Protein AF-A0A0M3IDM2-F1 (afdb_monomer_lite)

Sequence (255 aa):
MRPKFLGKPMRNITGGALASLAAMRTVLENLRKNLRSSHEVKLVTFGQPRVGDRELAMKHDELVPHSYRVVHRADIVPHLPACQKDDDDSERKDDKSKPCDTNGDGRAYHHGTEIWYPYGMKPGAEYFECLGRPKGEDFNCSDSLTFDLSEYDIYISDHRHYFDHKVPTYGKLGCVELAEEVAVKESAESLGQASSAQSNTESALRKVINSVATVARFLGIHRNFISHNEREVAIRRIEYQRRIISRRKSTVIIE

Radius of gyration: 26.94 Å; chains: 1; bounding box: 77×63×75 Å

InterPro domains:
  IPR002921 Fungal lipase-type domain [PF01764] (15-84)
  IPR029058 Alpha/Beta hydrolase fold [G3DSA:3.40.50.1820] (14-170)
  IPR029058 Alpha/Beta hydrolase fold [SSF53474] (15-167)

Foldseek 3Di:
DDDPPPDDPPPDLAQLLVLLVVLLVVLVVCVVVVNDHLALEAEEEELHAQNWDPVVQVSSCVRNVRYEYEAFAQQCSNCPPPADFDPPPPVDPDPQAGFHDPPDPGTGFAHDWYWYQNPGQEVPGDIDTQCAPPGRGRCVGNRVDGDDPVCVVVNVQRSQDHHNDRNVVCVVVPNDPPPPPPPVVVVPDPPDDDDDDDDDPPPVVVVVVVVVVVVVVVVPDDDDDDDPVVVVVVVVVVVVVVCVVVPRSHHYRYD

Structure (mmCIF, N/CA/C/O backbone):
data_AF-A0A0M3IDM2-F1
#
_entry.id   AF-A0A0M3IDM2-F1
#
loop_
_atom_site.group_PDB
_atom_site.id
_atom_site.type_symbol
_atom_site.label_atom_id
_atom_site.label_alt_id
_atom_site.label_comp_id
_atom_site.label_asym_id
_atom_site.label_entity_id
_atom_site.label_seq_id
_atom_site.pdbx_PDB_ins_code
_atom_site.Cartn_x
_atom_site.Cartn_y
_atom_site.Cartn_z
_atom_site.occupancy
_atom_site.B_iso_or_equiv
_atom_site.auth_seq_id
_atom_site.auth_comp_id
_atom_site.auth_asym_id
_atom_site.auth_atom_id
_atom_site.pdbx_PDB_model_num
ATOM 1 N N . MET A 1 1 ? -10.750 41.122 6.720 1.00 31.27 1 MET A N 1
ATOM 2 C CA . MET A 1 1 ? -10.752 40.480 5.386 1.00 31.27 1 MET A CA 1
ATOM 3 C C . MET A 1 1 ? -10.272 39.046 5.554 1.00 31.27 1 MET A C 1
ATOM 5 O O . MET A 1 1 ? -9.169 38.861 6.044 1.00 31.27 1 MET A O 1
ATOM 9 N N . ARG A 1 2 ? -11.105 38.036 5.267 1.00 27.36 2 ARG A N 1
ATOM 10 C CA . ARG A 1 2 ? -10.680 36.623 5.297 1.00 27.36 2 ARG A CA 1
ATOM 11 C C . ARG A 1 2 ? -10.156 36.246 3.907 1.00 27.36 2 ARG A C 1
ATOM 13 O O . ARG A 1 2 ? -10.858 36.546 2.939 1.00 27.36 2 ARG A O 1
ATOM 20 N N . PRO A 1 3 ? -8.978 35.616 3.775 1.00 29.70 3 PRO A N 1
ATOM 21 C CA . PRO A 1 3 ? -8.514 35.153 2.479 1.00 29.70 3 PRO A CA 1
ATOM 22 C C . PRO A 1 3 ? -9.432 34.023 2.001 1.00 29.70 3 PRO A C 1
ATOM 24 O O . PRO A 1 3 ? -9.629 33.020 2.688 1.00 29.70 3 PRO A O 1
ATOM 27 N N . LYS A 1 4 ? -10.031 34.213 0.823 1.00 35.03 4 LYS A N 1
ATOM 28 C CA . LYS A 1 4 ? -10.721 33.152 0.093 1.00 35.03 4 LYS A CA 1
ATOM 29 C C . LYS A 1 4 ? -9.646 32.229 -0.475 1.00 35.03 4 LYS A C 1
ATOM 31 O O . LYS A 1 4 ? -9.060 32.535 -1.507 1.00 35.03 4 LYS A O 1
ATOM 36 N N . PHE A 1 5 ? -9.389 31.107 0.192 1.00 32.09 5 PHE A N 1
ATOM 37 C CA . PHE A 1 5 ? -8.726 29.982 -0.456 1.00 32.09 5 PHE A CA 1
ATOM 38 C C . PHE A 1 5 ? -9.699 29.418 -1.490 1.00 32.09 5 PHE A C 1
ATOM 40 O O . PHE A 1 5 ? -10.631 28.687 -1.160 1.00 32.09 5 PHE A O 1
ATOM 47 N N . LEU A 1 6 ? -9.510 29.812 -2.749 1.00 36.25 6 LEU A N 1
ATOM 48 C CA . LEU A 1 6 ? -10.163 29.196 -3.896 1.00 36.25 6 LEU A CA 1
ATOM 49 C C . LEU A 1 6 ? -9.511 27.821 -4.116 1.00 36.25 6 LEU A C 1
ATOM 51 O O . LEU A 1 6 ? -8.677 27.629 -4.998 1.00 36.25 6 LEU A O 1
ATOM 55 N N . GLY A 1 7 ? -9.822 26.879 -3.226 1.00 30.78 7 GLY A N 1
ATOM 56 C CA . GLY A 1 7 ? -9.348 25.508 -3.311 1.00 30.78 7 GLY A CA 1
ATOM 57 C C . GLY A 1 7 ? -9.988 24.824 -4.511 1.00 30.78 7 GLY A C 1
ATOM 58 O O . GLY A 1 7 ? -11.172 24.494 -4.487 1.00 30.78 7 GLY A O 1
ATOM 59 N N . LYS A 1 8 ? -9.202 24.575 -5.562 1.00 33.41 8 LYS A N 1
ATOM 60 C CA . LYS A 1 8 ? -9.482 23.440 -6.449 1.00 33.41 8 LYS A CA 1
ATOM 61 C C . LYS A 1 8 ? -9.563 22.192 -5.553 1.00 33.41 8 LYS A C 1
ATOM 63 O O . LYS A 1 8 ? -8.730 22.082 -4.652 1.00 33.41 8 LYS A O 1
ATOM 68 N N . PRO A 1 9 ? -10.524 21.272 -5.743 1.00 33.25 9 PRO A N 1
ATOM 69 C CA . PRO A 1 9 ? -10.590 20.074 -4.917 1.00 33.25 9 PRO A CA 1
ATOM 70 C C . PRO A 1 9 ? -9.277 19.299 -5.066 1.00 33.25 9 PRO A C 1
ATOM 72 O O . PRO A 1 9 ? -8.945 18.837 -6.160 1.00 33.25 9 PRO A O 1
ATOM 75 N N . MET A 1 10 ? -8.526 19.209 -3.968 1.00 33.91 10 MET A N 1
ATOM 76 C CA . MET A 1 10 ? -7.407 18.288 -3.797 1.00 33.91 10 MET A CA 1
ATOM 77 C C . MET A 1 10 ? -7.928 16.879 -4.082 1.00 33.91 10 MET A C 1
ATOM 79 O O . MET A 1 10 ? -8.709 16.330 -3.309 1.00 33.91 10 MET A O 1
ATOM 83 N N . ARG A 1 11 ? -7.548 16.306 -5.223 1.00 40.75 11 ARG A N 1
ATOM 84 C CA . ARG A 1 11 ? -7.760 14.885 -5.507 1.00 40.75 11 ARG A CA 1
ATOM 85 C C . ARG A 1 11 ? -6.557 14.158 -4.920 1.00 40.75 11 ARG A C 1
ATOM 87 O O . ARG A 1 11 ? -5.556 13.983 -5.605 1.00 40.75 11 ARG A O 1
ATOM 94 N N . ASN A 1 12 ? -6.610 13.866 -3.626 1.00 46.50 12 ASN A N 1
ATOM 95 C CA . ASN A 1 12 ? -5.472 13.313 -2.902 1.00 46.50 12 ASN A CA 1
ATOM 96 C C . ASN A 1 12 ? -5.399 11.799 -3.104 1.00 46.50 12 ASN A C 1
ATOM 98 O O . ASN A 1 12 ? -6.168 11.053 -2.516 1.00 46.50 12 ASN A O 1
ATOM 102 N N . ILE A 1 13 ? -4.417 11.374 -3.897 1.00 55.78 13 ILE A N 1
ATOM 103 C CA . ILE A 1 13 ? -3.924 9.989 -4.025 1.00 55.78 13 ILE A CA 1
ATOM 104 C C . ILE A 1 13 ? -3.317 9.473 -2.690 1.00 55.78 13 ILE A C 1
ATOM 106 O O . ILE A 1 13 ? -2.991 8.306 -2.539 1.00 55.78 13 ILE A O 1
ATOM 110 N N . THR A 1 14 ? -3.198 10.331 -1.670 1.00 70.88 14 THR A N 1
ATOM 111 C CA . THR A 1 14 ? -2.571 10.048 -0.367 1.00 70.88 14 THR A CA 1
ATOM 112 C C . THR A 1 14 ? -3.544 9.628 0.745 1.00 70.88 14 THR A C 1
ATOM 114 O O . THR A 1 14 ? -3.127 9.539 1.903 1.00 70.88 14 THR A O 1
ATOM 117 N N . GLY A 1 15 ? -4.820 9.366 0.430 1.00 84.31 15 GLY A N 1
ATOM 118 C CA . GLY A 1 15 ? -5.854 8.989 1.411 1.00 84.31 15 GLY A CA 1
ATOM 119 C C . GLY A 1 15 ? -5.431 7.821 2.306 1.00 84.31 15 GLY A C 1
ATOM 120 O O . GLY A 1 15 ? -5.453 7.947 3.529 1.00 84.31 15 GLY A O 1
ATOM 121 N N . GLY A 1 16 ? -4.894 6.750 1.712 1.00 88.25 16 GLY A N 1
ATOM 122 C CA . GLY A 1 16 ? -4.416 5.582 2.454 1.00 88.25 16 GLY A CA 1
ATOM 123 C C . GLY A 1 16 ? -3.307 5.887 3.470 1.00 88.25 16 GLY A C 1
ATOM 124 O O . GLY A 1 16 ? -3.320 5.342 4.575 1.00 88.25 16 GLY A O 1
ATOM 125 N N . ALA A 1 17 ? -2.365 6.781 3.153 1.00 93.25 17 ALA A N 1
ATOM 126 C CA . ALA A 1 17 ? -1.301 7.161 4.089 1.00 93.25 17 ALA A CA 1
ATOM 127 C C . ALA A 1 17 ? -1.851 7.957 5.282 1.00 93.25 17 ALA A C 1
ATOM 129 O O . ALA A 1 17 ? -1.483 7.715 6.432 1.00 93.25 17 ALA A O 1
ATOM 130 N N . LEU A 1 18 ? -2.786 8.875 5.021 1.00 93.25 18 LEU A N 1
ATOM 131 C CA . LEU A 1 18 ? -3.453 9.639 6.073 1.00 93.25 18 LEU A CA 1
ATOM 132 C C . LEU A 1 18 ? -4.329 8.735 6.953 1.00 93.25 18 LEU A C 1
ATOM 134 O O . LEU A 1 18 ? -4.341 8.899 8.173 1.00 93.25 18 LEU A O 1
ATOM 138 N N . ALA A 1 19 ? -5.014 7.763 6.348 1.00 92.38 19 ALA A N 1
ATOM 139 C CA . ALA A 1 19 ? -5.830 6.772 7.044 1.00 92.38 19 ALA A CA 1
ATOM 140 C C . ALA A 1 19 ? -5.007 5.936 8.030 1.00 92.38 19 ALA A C 1
ATOM 142 O O . ALA A 1 19 ? -5.441 5.727 9.162 1.00 92.38 19 ALA A O 1
ATOM 143 N N . SER A 1 20 ? -3.801 5.521 7.628 1.00 94.25 20 SER A N 1
ATOM 144 C CA . SER A 1 20 ? -2.849 4.808 8.490 1.00 94.25 20 SER A CA 1
ATOM 145 C C . SER A 1 20 ? -2.506 5.607 9.746 1.00 94.25 20 SER A C 1
ATOM 147 O O . SER A 1 20 ? -2.721 5.155 10.875 1.00 94.25 20 SER A O 1
ATOM 149 N N . LEU A 1 21 ? -2.088 6.863 9.571 1.00 94.44 21 LEU A N 1
ATOM 150 C CA . LEU A 1 21 ? -1.766 7.732 10.703 1.00 94.44 21 LEU A CA 1
ATOM 151 C C . LEU A 1 21 ? -2.999 8.023 11.575 1.00 94.44 21 LEU A C 1
ATOM 153 O O . LEU A 1 21 ? -2.905 8.063 12.807 1.00 94.44 21 LEU A O 1
ATOM 157 N N . ALA A 1 22 ? -4.172 8.190 10.959 1.00 92.31 22 ALA A N 1
ATOM 158 C CA . ALA A 1 22 ? -5.430 8.382 11.673 1.00 92.31 22 ALA A CA 1
ATOM 159 C C . ALA A 1 22 ? -5.828 7.142 12.490 1.00 92.31 22 ALA A C 1
ATOM 161 O O . ALA A 1 22 ? -6.328 7.290 13.610 1.00 92.31 22 ALA A O 1
ATOM 162 N N . ALA A 1 23 ? -5.572 5.932 11.986 1.00 92.19 23 ALA A N 1
ATOM 163 C CA . ALA A 1 23 ? -5.817 4.682 12.699 1.00 92.19 23 ALA A CA 1
ATOM 164 C C . ALA A 1 23 ? -4.928 4.569 13.942 1.00 92.19 23 ALA A C 1
ATOM 166 O O . ALA A 1 23 ? -5.447 4.374 15.046 1.00 92.19 23 ALA A O 1
ATOM 167 N N . MET A 1 24 ? -3.620 4.814 13.797 1.00 93.50 24 MET A N 1
ATOM 168 C CA . MET A 1 24 ? -2.693 4.860 14.934 1.00 93.50 24 MET A CA 1
ATOM 169 C C . MET A 1 24 ? -3.142 5.889 15.975 1.00 93.50 24 MET A C 1
ATOM 171 O O . MET A 1 24 ? -3.243 5.581 17.166 1.00 93.50 24 MET A O 1
ATOM 175 N N . ARG A 1 25 ? -3.473 7.115 15.538 1.00 92.44 25 ARG A N 1
ATOM 176 C CA . ARG A 1 25 ? -3.945 8.173 16.442 1.00 92.44 25 ARG A CA 1
ATOM 177 C C . ARG A 1 25 ? -5.231 7.774 17.158 1.00 92.44 25 ARG A C 1
ATOM 179 O O . ARG A 1 25 ? -5.359 8.033 18.353 1.00 92.44 25 ARG A O 1
ATOM 186 N N . THR A 1 26 ? -6.161 7.145 16.447 1.00 88.75 26 THR A N 1
ATOM 187 C CA . THR A 1 26 ? -7.430 6.670 17.004 1.00 88.75 26 THR A CA 1
ATOM 188 C C . THR A 1 26 ? -7.193 5.646 18.106 1.00 88.75 26 THR A C 1
ATOM 190 O O . THR A 1 26 ? -7.776 5.777 19.180 1.00 88.75 26 THR A O 1
ATOM 193 N N . VAL A 1 27 ? -6.314 4.664 17.887 1.00 90.06 27 VAL A N 1
ATOM 194 C CA . VAL A 1 27 ? -5.960 3.678 18.918 1.00 90.06 27 VAL A CA 1
ATOM 195 C C . VAL A 1 27 ? -5.324 4.361 20.126 1.00 90.06 27 VAL A C 1
ATOM 197 O O . VAL A 1 27 ? -5.798 4.168 21.242 1.00 90.06 27 VAL A O 1
ATOM 200 N N . LEU A 1 28 ? -4.320 5.216 19.924 1.00 89.38 28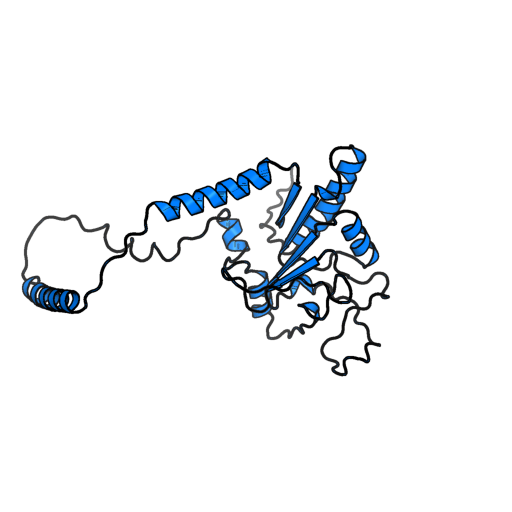 LEU A N 1
ATOM 201 C CA . LEU A 1 28 ? -3.629 5.902 21.022 1.00 89.38 28 LEU A CA 1
ATOM 202 C C . LEU A 1 28 ? -4.575 6.768 21.868 1.00 89.38 28 LEU A C 1
ATOM 204 O O . LEU A 1 28 ? -4.503 6.752 23.096 1.00 89.38 28 LEU A O 1
ATOM 208 N N . GLU A 1 29 ? -5.487 7.506 21.236 1.00 87.75 29 GLU A N 1
ATOM 209 C CA . GLU A 1 29 ? -6.494 8.305 21.944 1.00 87.75 29 GLU A CA 1
ATOM 210 C C . GLU A 1 29 ? -7.526 7.442 22.672 1.00 87.75 29 GLU A C 1
ATOM 212 O O . GLU A 1 29 ? -7.918 7.765 23.795 1.00 87.75 29 GLU A O 1
ATOM 217 N N . ASN A 1 30 ? -7.953 6.333 22.066 1.00 84.12 30 ASN A N 1
ATOM 218 C CA . ASN A 1 30 ? -8.894 5.413 22.696 1.00 84.12 30 ASN A CA 1
ATOM 219 C C . ASN A 1 30 ? -8.278 4.721 23.913 1.00 84.12 30 ASN A C 1
ATOM 221 O O . ASN A 1 30 ? -8.957 4.613 24.932 1.00 84.12 30 ASN A O 1
ATOM 225 N N . LEU A 1 31 ? -7.010 4.311 23.831 1.00 78.12 31 LEU A N 1
ATOM 226 C CA . LEU A 1 31 ? -6.270 3.735 24.953 1.00 78.12 31 LEU A CA 1
ATOM 227 C C . LEU A 1 31 ? -6.129 4.752 26.091 1.00 78.12 31 LEU A C 1
ATOM 229 O O . LEU A 1 31 ? -6.453 4.437 27.230 1.00 78.12 31 LEU A O 1
ATOM 233 N N . ARG A 1 32 ? -5.755 6.004 25.786 1.00 80.56 32 ARG A N 1
ATOM 234 C CA . ARG A 1 32 ? -5.680 7.090 26.787 1.00 80.56 32 ARG A CA 1
ATOM 235 C C . ARG A 1 32 ? -7.001 7.329 27.516 1.00 80.56 32 ARG A C 1
ATOM 237 O O . ARG A 1 32 ? -6.995 7.701 28.684 1.00 80.56 32 ARG A O 1
ATOM 244 N N . LYS A 1 33 ? -8.127 7.154 26.823 1.00 84.75 33 LYS A N 1
ATOM 245 C CA . LYS A 1 33 ? -9.476 7.402 27.354 1.00 84.75 33 LYS A CA 1
ATOM 246 C C . LYS A 1 33 ? -10.189 6.128 27.830 1.00 84.75 33 LYS A C 1
ATOM 248 O O . LYS A 1 33 ? -11.354 6.218 28.205 1.00 84.75 33 LYS A O 1
ATOM 253 N N . ASN A 1 34 ? -9.530 4.964 27.801 1.00 79.19 34 ASN A N 1
ATOM 254 C CA . ASN A 1 34 ? -10.123 3.647 28.081 1.00 79.19 34 ASN A CA 1
ATOM 255 C C . ASN A 1 34 ? -11.413 3.357 27.280 1.00 79.19 34 ASN A C 1
ATOM 257 O O . ASN A 1 34 ? -12.349 2.743 27.787 1.00 79.19 34 ASN A O 1
ATOM 261 N N . LEU A 1 35 ? -11.488 3.827 26.030 1.00 76.38 35 LEU A N 1
ATOM 262 C CA . LEU A 1 35 ? -12.701 3.731 25.206 1.00 76.38 35 LEU A CA 1
ATOM 263 C C . LEU A 1 35 ? -12.758 2.462 24.359 1.00 76.38 35 LEU A C 1
ATOM 265 O O . LEU A 1 35 ? -13.838 1.900 24.176 1.00 76.38 35 LEU A O 1
ATOM 269 N N . ARG A 1 36 ? -11.619 2.059 23.787 1.00 73.25 36 ARG A N 1
ATOM 270 C CA . ARG A 1 36 ? -11.502 0.906 22.886 1.00 73.25 36 ARG A CA 1
ATOM 271 C C . ARG A 1 36 ? -10.116 0.291 22.974 1.00 73.25 36 ARG A C 1
ATOM 273 O O . ARG A 1 36 ? -9.132 0.998 23.194 1.00 73.25 36 ARG A O 1
ATOM 280 N N . SER A 1 37 ? -10.061 -1.009 22.731 1.00 83.00 37 SER A N 1
ATOM 281 C CA . SER A 1 37 ? -8.820 -1.747 22.529 1.00 83.00 37 SER A CA 1
ATOM 282 C C . SER A 1 37 ? -8.319 -1.620 21.085 1.00 83.00 37 SER A C 1
ATOM 284 O O . SER A 1 37 ? -9.077 -1.319 20.163 1.00 83.00 37 SER A O 1
ATOM 286 N N . SER A 1 38 ? -7.031 -1.892 20.885 1.00 82.12 38 SER A N 1
ATOM 287 C CA . SER A 1 38 ? -6.387 -1.928 19.564 1.00 82.12 38 SER A CA 1
ATOM 288 C C . SER A 1 38 ? -7.099 -2.875 18.574 1.00 82.12 38 SER A C 1
ATOM 290 O O . SER A 1 38 ? -7.346 -2.505 17.430 1.00 82.12 38 SER A O 1
ATOM 292 N N . HIS A 1 39 ? -7.559 -4.041 19.040 1.00 86.50 39 HIS A N 1
ATOM 293 C CA . HIS A 1 39 ? -8.239 -5.059 18.223 1.00 86.50 39 HIS A CA 1
ATOM 294 C C . HIS A 1 39 ? -9.638 -4.640 17.737 1.00 86.50 39 HIS A C 1
ATOM 296 O O . HIS A 1 39 ? -10.237 -5.291 16.879 1.00 86.50 39 HIS A O 1
ATOM 302 N N . GLU A 1 40 ? -10.190 -3.554 18.282 1.00 85.69 40 GLU A N 1
ATOM 303 C CA . GLU A 1 40 ? -11.465 -2.995 17.835 1.00 85.69 40 GLU A CA 1
ATOM 304 C C . GLU A 1 40 ? -11.299 -1.988 16.691 1.00 85.69 40 GLU A C 1
ATOM 306 O O . GLU A 1 40 ? -12.302 -1.552 16.127 1.00 85.69 40 GLU A O 1
ATOM 311 N N . VAL A 1 41 ? -10.072 -1.623 16.314 1.00 87.25 41 VAL A N 1
ATOM 312 C CA . VAL A 1 41 ? -9.806 -0.759 15.159 1.00 87.25 41 VAL A CA 1
ATOM 313 C C . VAL A 1 41 ? -9.328 -1.615 13.992 1.00 87.25 41 VAL A C 1
ATOM 315 O O . VAL A 1 41 ? -8.398 -2.405 14.122 1.00 87.25 41 VAL A O 1
ATOM 318 N N . LYS A 1 42 ? -9.987 -1.454 12.846 1.00 91.75 42 LYS A N 1
ATOM 319 C CA . LYS A 1 42 ? -9.628 -2.099 11.585 1.00 91.75 42 LYS A CA 1
ATOM 320 C C . LYS A 1 42 ? -9.323 -1.032 10.548 1.00 91.75 42 LYS A C 1
ATOM 322 O O . LYS A 1 42 ? -10.071 -0.058 10.440 1.00 91.75 42 LYS A O 1
ATOM 327 N N . LEU A 1 43 ? -8.261 -1.236 9.785 1.00 93.44 43 LEU A N 1
ATOM 328 C CA . LEU A 1 43 ? -7.854 -0.358 8.700 1.00 93.44 43 LEU A CA 1
ATOM 329 C C . LEU A 1 43 ? -7.847 -1.151 7.395 1.00 93.44 43 LEU A C 1
ATOM 331 O O . LEU A 1 43 ? -7.257 -2.227 7.326 1.00 93.44 43 LEU A O 1
ATOM 335 N N . VAL A 1 44 ? -8.509 -0.618 6.375 1.00 95.00 44 VAL A N 1
ATOM 336 C CA . VAL A 1 44 ? -8.417 -1.105 4.998 1.00 95.00 44 VAL A CA 1
ATOM 337 C C . VAL A 1 44 ? -8.076 0.084 4.119 1.00 95.00 44 VAL A C 1
ATOM 339 O O . VAL A 1 44 ? -8.766 1.099 4.184 1.00 95.00 44 VAL A O 1
ATOM 342 N N . THR A 1 45 ? -7.022 -0.029 3.322 1.00 95.06 45 THR A N 1
ATOM 343 C CA . THR A 1 45 ? -6.613 1.033 2.399 1.00 95.06 45 THR A CA 1
ATOM 344 C C . THR A 1 45 ? -6.451 0.517 0.981 1.00 95.06 45 THR A C 1
ATOM 346 O O . THR A 1 45 ? -6.121 -0.651 0.785 1.00 95.06 45 THR A O 1
ATOM 349 N N . PHE A 1 46 ? -6.672 1.379 -0.008 1.00 94.38 46 PHE A N 1
ATOM 350 C CA . PHE A 1 46 ? -6.473 1.068 -1.426 1.00 94.38 46 PHE A CA 1
ATOM 351 C C . PHE A 1 46 ? -5.259 1.811 -1.975 1.00 94.38 46 PHE A C 1
ATOM 353 O O . PHE A 1 46 ? -5.151 3.028 -1.817 1.00 94.38 46 PHE A O 1
ATOM 360 N N . GLY A 1 47 ? -4.327 1.088 -2.600 1.00 94.88 47 GLY A N 1
ATOM 361 C CA . GLY A 1 47 ? -3.162 1.697 -3.246 1.00 94.88 47 GLY A CA 1
ATOM 362 C C . GLY A 1 47 ? -2.300 2.534 -2.294 1.00 94.88 47 GLY A C 1
ATOM 363 O O . GLY A 1 47 ? -1.769 3.569 -2.690 1.00 94.88 47 GLY A O 1
ATOM 364 N N . GLN A 1 48 ? -2.220 2.151 -1.013 1.00 95.88 48 GLN A N 1
ATOM 365 C CA . GLN A 1 48 ? -1.540 2.945 0.011 1.00 95.88 48 GLN A CA 1
ATOM 366 C C . GLN A 1 48 ? -0.024 2.990 -0.247 1.00 95.88 48 GLN A C 1
ATOM 368 O O . GLN A 1 48 ? 0.591 1.926 -0.259 1.00 95.88 48 GLN A O 1
ATOM 373 N N . PRO A 1 49 ? 0.594 4.183 -0.363 1.00 96.69 49 PRO A N 1
ATOM 374 C CA . PRO A 1 49 ? 2.048 4.327 -0.459 1.00 96.69 49 PRO A CA 1
ATOM 375 C C . PRO A 1 49 ? 2.744 4.002 0.870 1.00 96.69 49 PRO A C 1
ATOM 377 O O . PRO A 1 49 ? 2.116 4.032 1.932 1.00 96.69 49 PRO A O 1
ATOM 380 N N . ARG A 1 50 ? 4.061 3.771 0.844 1.00 96.44 50 ARG A N 1
ATOM 381 C CA . ARG A 1 50 ? 4.858 3.644 2.075 1.00 96.44 50 ARG A CA 1
ATOM 382 C C . ARG A 1 50 ? 4.761 4.938 2.892 1.00 96.44 50 ARG A C 1
ATOM 384 O O . ARG A 1 50 ? 4.902 6.039 2.361 1.00 96.44 50 ARG A O 1
ATOM 391 N N . VAL A 1 51 ? 4.490 4.815 4.191 1.00 95.50 51 VAL A N 1
ATOM 392 C CA . VAL A 1 51 ? 4.134 5.968 5.048 1.00 95.50 51 VAL A CA 1
ATOM 393 C C . VAL A 1 51 ? 5.313 6.474 5.875 1.00 95.50 51 VAL A C 1
ATOM 395 O O . VAL A 1 51 ? 5.420 7.670 6.135 1.00 95.50 51 VAL A O 1
ATOM 398 N N . GLY A 1 52 ? 6.206 5.579 6.280 1.00 94.12 52 GLY A N 1
ATOM 399 C CA . GLY A 1 52 ? 7.395 5.918 7.048 1.00 94.12 52 GLY A CA 1
ATOM 400 C C . GLY A 1 52 ? 8.389 4.777 7.013 1.00 94.1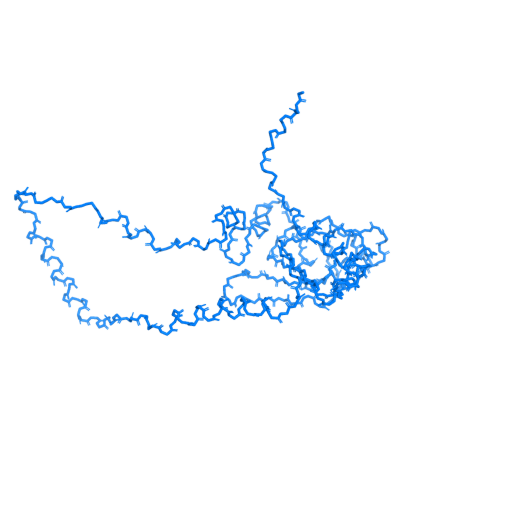2 52 GLY A C 1
ATOM 401 O O . GLY A 1 52 ? 8.354 3.963 6.093 1.00 94.12 52 GLY A O 1
ATOM 402 N N . ASP A 1 53 ? 9.283 4.750 7.989 1.00 95.19 53 ASP A N 1
ATOM 403 C CA . ASP A 1 53 ? 10.321 3.736 8.066 1.00 95.19 53 ASP A CA 1
ATOM 404 C C . ASP A 1 53 ? 9.856 2.432 8.721 1.00 95.19 53 ASP A C 1
ATOM 406 O O . ASP A 1 53 ? 8.699 2.274 9.127 1.00 95.19 53 ASP A O 1
ATOM 410 N N . ARG A 1 54 ? 10.777 1.470 8.811 1.00 93.88 54 ARG A N 1
ATOM 411 C CA . ARG A 1 54 ? 10.516 0.168 9.422 1.00 93.88 54 ARG A CA 1
ATOM 412 C C . ARG A 1 54 ? 10.115 0.276 10.894 1.00 93.88 54 ARG A C 1
ATOM 414 O O . ARG A 1 54 ? 9.272 -0.502 11.336 1.00 93.88 54 ARG A O 1
ATOM 421 N N . GLU A 1 55 ? 10.657 1.232 11.649 1.00 94.75 55 GLU A N 1
ATOM 422 C CA . GLU A 1 55 ? 10.273 1.434 13.051 1.00 94.75 55 GLU A CA 1
ATOM 423 C C . GLU A 1 55 ? 8.813 1.888 13.151 1.00 94.75 55 GLU A C 1
ATOM 425 O O . GLU A 1 55 ? 8.019 1.285 13.886 1.00 94.75 55 GLU A O 1
ATOM 430 N N . LEU A 1 56 ? 8.422 2.886 12.349 1.00 95.19 56 LEU A N 1
ATOM 431 C CA . LEU A 1 56 ? 7.032 3.325 12.277 1.00 95.19 56 LEU A CA 1
ATOM 432 C C . LEU A 1 56 ? 6.121 2.186 11.818 1.00 95.19 56 LEU A C 1
ATOM 434 O O . LEU A 1 56 ? 5.035 2.014 12.375 1.00 95.19 56 LEU A O 1
ATOM 438 N N . ALA A 1 57 ? 6.558 1.397 10.837 1.00 96.19 57 ALA A N 1
ATOM 439 C CA . ALA A 1 57 ? 5.764 0.305 10.306 1.00 96.19 57 ALA A CA 1
ATOM 440 C C . ALA A 1 57 ? 5.488 -0.786 11.350 1.00 96.19 57 ALA A C 1
ATOM 442 O O . ALA A 1 57 ? 4.344 -1.208 11.527 1.00 96.19 57 ALA A O 1
ATOM 443 N N . MET A 1 58 ? 6.510 -1.190 12.109 1.00 95.31 58 MET A N 1
ATOM 444 C CA . MET A 1 58 ? 6.345 -2.159 13.195 1.00 95.31 58 MET A CA 1
ATOM 445 C C . MET A 1 58 ? 5.474 -1.598 14.324 1.00 95.31 58 MET A C 1
ATOM 447 O O . MET A 1 58 ? 4.632 -2.316 14.868 1.00 95.31 58 MET A O 1
ATOM 451 N N . LYS A 1 59 ? 5.606 -0.303 14.646 1.00 96.38 59 LYS A N 1
ATOM 452 C CA . LYS A 1 59 ? 4.739 0.343 15.639 1.00 96.38 59 LYS A CA 1
ATOM 453 C C . LYS A 1 59 ? 3.289 0.423 15.172 1.00 96.38 59 LYS A C 1
ATOM 455 O O . LYS A 1 59 ? 2.374 0.285 15.986 1.00 96.38 59 LYS A O 1
ATOM 460 N N . HIS A 1 60 ? 3.065 0.640 13.879 1.00 96.50 60 HIS A N 1
ATOM 461 C CA . HIS A 1 60 ? 1.732 0.591 13.300 1.00 96.50 60 HIS A CA 1
ATOM 462 C C . HIS A 1 60 ? 1.122 -0.808 13.458 1.00 96.50 60 HIS A C 1
ATOM 464 O O . HIS A 1 60 ? -0.000 -0.911 13.946 1.00 96.50 60 HIS A O 1
ATOM 470 N N . ASP A 1 61 ? 1.853 -1.872 13.118 1.00 96.44 61 ASP A N 1
ATOM 471 C CA . ASP A 1 61 ? 1.381 -3.260 13.257 1.00 96.44 61 ASP A CA 1
ATOM 472 C C . ASP A 1 61 ? 1.030 -3.634 14.703 1.00 96.44 61 ASP A C 1
ATOM 474 O O . ASP A 1 61 ? 0.063 -4.358 14.942 1.00 96.44 61 ASP A O 1
ATOM 478 N N . GLU A 1 62 ? 1.785 -3.120 15.676 1.00 95.56 62 GLU A N 1
ATOM 479 C CA . GLU A 1 62 ? 1.493 -3.303 17.102 1.00 95.56 62 GLU A CA 1
ATOM 480 C C . GLU A 1 62 ? 0.192 -2.592 17.513 1.00 95.56 62 GLU A C 1
ATOM 482 O O . GLU A 1 62 ? -0.618 -3.136 18.265 1.00 95.56 62 GLU A O 1
ATOM 487 N N . LEU A 1 63 ? -0.017 -1.361 17.034 1.00 94.38 63 LEU A N 1
ATOM 488 C CA . LEU A 1 63 ? -1.171 -0.545 17.412 1.00 94.38 63 LEU A CA 1
ATOM 489 C C . LEU A 1 63 ? -2.444 -0.922 16.651 1.00 94.38 63 LEU A C 1
ATOM 491 O O . LEU A 1 63 ? -3.531 -0.810 17.216 1.00 94.38 63 LEU A O 1
ATOM 495 N N . VAL A 1 64 ? -2.341 -1.344 15.394 1.00 95.19 64 VAL A N 1
ATOM 496 C CA . VAL A 1 64 ? -3.471 -1.617 14.495 1.00 95.19 64 VAL A CA 1
ATOM 497 C C . VAL A 1 64 ? -3.272 -2.996 13.843 1.00 95.19 64 VAL A C 1
ATOM 499 O O . VAL A 1 64 ? -2.976 -3.088 12.652 1.00 95.19 64 VAL A O 1
ATOM 502 N N . PRO A 1 65 ? -3.452 -4.096 14.598 1.00 93.88 65 PRO A N 1
ATOM 503 C CA . PRO A 1 65 ? -3.128 -5.448 14.137 1.00 93.88 65 PRO A CA 1
ATOM 504 C C . PRO A 1 65 ? -4.035 -5.934 12.998 1.00 93.88 65 PRO A C 1
ATOM 506 O O . PRO A 1 65 ? -3.690 -6.863 12.274 1.00 93.88 65 PRO A O 1
ATOM 509 N N . HIS A 1 66 ? -5.205 -5.316 12.821 1.00 94.50 66 HIS A N 1
ATOM 510 C CA . HIS A 1 66 ? -6.136 -5.606 11.731 1.00 94.50 66 HIS A CA 1
ATOM 511 C C . HIS A 1 66 ? -6.042 -4.534 10.639 1.00 94.50 66 HIS A C 1
ATOM 513 O O . HIS A 1 66 ? -6.994 -3.784 10.412 1.00 94.50 66 HIS A O 1
ATOM 519 N N . SER A 1 67 ? -4.873 -4.453 10.003 1.00 95.75 67 SER A N 1
ATOM 520 C CA . SER A 1 67 ? -4.562 -3.502 8.934 1.00 95.75 67 SER A CA 1
ATOM 521 C C . SER A 1 67 ? -4.276 -4.223 7.620 1.00 95.75 67 SER A C 1
ATOM 523 O O . SER A 1 67 ? -3.358 -5.044 7.559 1.00 95.75 67 SER A O 1
ATOM 525 N N . TYR A 1 68 ? -5.029 -3.881 6.576 1.00 97.12 68 TYR A N 1
ATOM 526 C CA . TYR A 1 68 ? -4.938 -4.493 5.252 1.00 97.12 68 TYR A CA 1
ATOM 527 C C . TYR A 1 68 ? -4.741 -3.428 4.170 1.00 97.12 68 TYR A C 1
ATOM 529 O O . TYR A 1 68 ? -5.514 -2.472 4.098 1.00 97.12 68 TYR A O 1
ATOM 537 N N . ARG A 1 69 ? -3.734 -3.611 3.312 1.00 97.06 69 ARG A N 1
ATOM 538 C CA . ARG A 1 69 ? -3.484 -2.767 2.134 1.00 97.06 69 ARG A CA 1
ATOM 539 C C . ARG A 1 69 ? -3.899 -3.536 0.891 1.00 97.06 69 ARG A C 1
ATOM 541 O O . ARG A 1 69 ? -3.350 -4.596 0.620 1.00 97.06 69 ARG A O 1
ATOM 548 N N . VAL A 1 70 ? -4.868 -3.034 0.147 1.00 97.56 70 VAL A N 1
ATOM 549 C CA . VAL A 1 70 ? -5.354 -3.671 -1.074 1.00 97.56 70 VAL A CA 1
ATOM 550 C C . VAL A 1 70 ? -4.633 -3.060 -2.268 1.00 97.56 70 VAL A C 1
ATOM 552 O O . VAL A 1 70 ? -4.654 -1.840 -2.442 1.00 97.56 70 VAL A O 1
ATOM 555 N N . VAL A 1 71 ? -4.018 -3.907 -3.092 1.00 97.81 71 VAL A N 1
ATOM 556 C CA . VAL A 1 71 ? -3.225 -3.495 -4.258 1.00 97.81 71 VAL A CA 1
ATOM 557 C C . VAL A 1 71 ? -3.778 -4.150 -5.518 1.00 97.81 71 VAL A C 1
ATOM 559 O O . VAL A 1 71 ? -3.986 -5.366 -5.570 1.00 97.81 71 VAL A O 1
ATOM 562 N N . HIS A 1 72 ? -4.028 -3.335 -6.540 1.00 97.62 72 HIS A N 1
ATOM 563 C CA . HIS A 1 72 ? -4.549 -3.786 -7.824 1.00 97.62 72 HIS A CA 1
ATOM 564 C C . HIS A 1 72 ? -3.434 -3.883 -8.869 1.00 97.62 72 HIS A C 1
ATOM 566 O O . HIS A 1 72 ? -2.819 -2.877 -9.207 1.00 97.62 72 HIS A O 1
ATOM 572 N N . ARG A 1 73 ? -3.208 -5.085 -9.414 1.00 97.62 73 ARG A N 1
ATOM 573 C CA . ARG A 1 73 ? -2.249 -5.363 -10.497 1.00 97.62 73 ARG A CA 1
ATOM 574 C C . ARG A 1 73 ? -0.900 -4.658 -10.298 1.00 97.62 73 ARG A C 1
ATOM 576 O O . ARG A 1 73 ? -0.196 -4.998 -9.352 1.00 97.62 73 ARG A O 1
ATOM 583 N N . ALA A 1 74 ? -0.557 -3.728 -11.194 1.00 97.19 74 ALA A N 1
ATOM 584 C CA . ALA A 1 74 ? 0.681 -2.963 -11.218 1.00 97.19 74 ALA A CA 1
ATOM 585 C C . ALA A 1 74 ? 0.430 -1.504 -10.802 1.00 97.19 74 ALA A C 1
ATOM 587 O O . ALA A 1 74 ? 0.977 -0.572 -11.390 1.00 97.19 74 ALA A O 1
ATOM 588 N N . ASP A 1 75 ? -0.431 -1.292 -9.805 1.00 97.06 75 ASP A N 1
ATOM 589 C CA . ASP A 1 75 ? -0.541 -0.009 -9.120 1.00 97.06 75 ASP A CA 1
ATOM 590 C C . ASP A 1 75 ? 0.835 0.390 -8.565 1.00 97.06 75 ASP A C 1
ATOM 592 O O . ASP A 1 75 ? 1.372 -0.248 -7.665 1.00 97.06 75 ASP A O 1
ATOM 596 N N . ILE A 1 76 ? 1.408 1.461 -9.114 1.00 96.25 76 ILE A N 1
ATOM 597 C CA . ILE A 1 76 ? 2.737 1.955 -8.739 1.00 96.25 76 ILE A CA 1
ATOM 598 C C . ILE A 1 76 ? 2.747 2.678 -7.387 1.00 96.25 76 ILE A C 1
ATOM 600 O O . ILE A 1 76 ? 3.803 2.807 -6.770 1.00 96.25 76 ILE A O 1
ATOM 604 N N . VAL A 1 77 ? 1.605 3.176 -6.904 1.00 96.19 77 VAL A N 1
ATOM 605 C CA . VAL A 1 77 ? 1.556 4.047 -5.719 1.00 96.19 77 VAL A CA 1
ATOM 606 C C . VAL A 1 77 ? 2.012 3.330 -4.444 1.00 96.19 77 VAL A C 1
ATOM 608 O O . VAL A 1 77 ? 2.820 3.923 -3.726 1.00 96.19 77 VAL A O 1
ATOM 611 N N . PRO A 1 78 ? 1.621 2.070 -4.169 1.00 96.81 78 PRO A N 1
ATOM 612 C CA . PRO A 1 78 ? 2.197 1.281 -3.084 1.00 96.81 78 PRO A CA 1
ATOM 613 C C . PRO A 1 78 ? 3.720 1.188 -3.100 1.00 96.81 78 PRO A C 1
ATOM 615 O O . PRO A 1 78 ? 4.335 1.103 -2.043 1.00 96.81 78 PRO A O 1
ATOM 618 N N . HIS A 1 79 ? 4.360 1.271 -4.263 1.00 95.81 79 HIS A N 1
ATOM 619 C CA . HIS A 1 79 ? 5.815 1.174 -4.372 1.00 95.81 79 HIS A CA 1
ATOM 620 C C . HIS A 1 79 ? 6.524 2.521 -4.181 1.00 95.81 79 HIS A C 1
ATOM 622 O O . HIS A 1 79 ? 7.749 2.593 -4.303 1.00 95.81 79 HIS A O 1
ATOM 628 N N . LEU A 1 80 ? 5.779 3.579 -3.844 1.00 94.44 80 LEU A N 1
ATOM 629 C CA . LEU A 1 80 ? 6.294 4.917 -3.581 1.00 94.44 80 LEU A CA 1
ATOM 630 C C . LEU A 1 80 ? 6.138 5.305 -2.098 1.00 94.44 80 LEU A C 1
ATOM 632 O O . LEU A 1 80 ? 5.114 4.996 -1.496 1.00 94.44 80 LEU A O 1
ATOM 636 N N . PRO A 1 81 ? 7.102 6.046 -1.516 1.00 94.12 81 PRO A N 1
ATOM 637 C CA . PRO A 1 81 ? 8.499 6.096 -1.951 1.00 94.12 81 PRO A CA 1
ATOM 638 C C . PRO A 1 81 ? 9.116 4.686 -2.005 1.00 94.12 81 PRO A C 1
ATOM 640 O O . PRO A 1 81 ? 8.652 3.765 -1.332 1.00 94.12 81 PRO A O 1
ATOM 643 N N . ALA A 1 82 ? 10.151 4.512 -2.827 1.00 92.62 82 ALA A N 1
ATOM 644 C CA . ALA A 1 82 ? 10.842 3.231 -2.945 1.00 92.62 82 ALA A CA 1
ATOM 645 C C . ALA A 1 82 ? 11.509 2.848 -1.613 1.00 92.62 82 ALA A C 1
ATOM 647 O O . ALA A 1 82 ? 12.105 3.700 -0.947 1.00 92.62 82 ALA A O 1
ATOM 648 N N . CYS A 1 83 ? 11.422 1.573 -1.237 1.00 93.00 83 CYS A N 1
ATOM 649 C CA . CYS A 1 83 ? 12.247 1.029 -0.165 1.00 93.00 83 CYS A CA 1
ATOM 650 C C . CYS A 1 83 ? 13.711 0.943 -0.618 1.00 93.00 83 CYS A C 1
ATOM 652 O O . CYS A 1 83 ? 14.018 0.966 -1.815 1.00 93.00 83 CYS A O 1
ATOM 654 N N . GLN A 1 84 ? 14.623 0.823 0.343 1.00 92.00 84 GLN A N 1
ATOM 655 C CA . GLN A 1 84 ? 15.985 0.407 0.028 1.00 92.00 84 GLN A CA 1
ATOM 656 C C . GLN A 1 84 ? 15.962 -1.071 -0.353 1.00 92.00 84 GLN A C 1
ATOM 658 O O . GLN A 1 84 ? 15.308 -1.859 0.323 1.00 92.00 84 GLN A O 1
ATOM 663 N N . LYS A 1 85 ? 16.626 -1.432 -1.450 1.00 90.56 85 LYS A N 1
ATOM 664 C CA . LYS A 1 85 ? 16.725 -2.821 -1.894 1.00 90.56 85 LYS A CA 1
ATOM 665 C C . LYS A 1 85 ? 17.889 -3.523 -1.193 1.00 90.56 85 LYS A C 1
ATOM 667 O O . LYS A 1 85 ? 18.891 -2.878 -0.892 1.00 90.56 85 LYS A O 1
ATOM 672 N N . ASP A 1 86 ? 17.724 -4.811 -0.915 1.00 88.75 86 ASP A N 1
ATOM 673 C CA . ASP A 1 86 ? 18.767 -5.661 -0.344 1.00 88.75 86 ASP A CA 1
ATOM 674 C C . ASP A 1 86 ? 19.773 -6.026 -1.439 1.00 88.75 86 ASP A C 1
ATOM 676 O O . ASP A 1 86 ? 19.522 -6.899 -2.271 1.00 88.75 86 ASP A O 1
ATOM 680 N N . ASP A 1 87 ? 20.891 -5.302 -1.487 1.00 79.69 87 ASP A N 1
ATOM 681 C CA . ASP A 1 87 ? 21.906 -5.495 -2.521 1.00 79.69 87 ASP A CA 1
ATOM 682 C C . ASP A 1 87 ? 22.637 -6.838 -2.405 1.00 79.69 87 ASP A C 1
ATOM 684 O O . ASP A 1 87 ? 23.135 -7.325 -3.427 1.00 79.69 87 ASP A O 1
ATOM 688 N N . ASP A 1 88 ? 22.623 -7.445 -1.214 1.00 79.00 88 ASP A N 1
ATOM 689 C CA . ASP A 1 88 ? 23.287 -8.705 -0.879 1.00 79.00 88 ASP A CA 1
ATOM 690 C C . ASP A 1 88 ? 22.399 -9.939 -1.134 1.00 79.00 88 ASP A C 1
ATOM 692 O O . ASP A 1 88 ? 22.853 -11.073 -0.928 1.00 79.00 88 ASP A O 1
ATOM 696 N N . ASP A 1 89 ? 21.158 -9.753 -1.617 1.00 74.88 89 ASP A N 1
ATOM 697 C CA . ASP A 1 89 ? 20.256 -10.848 -1.999 1.00 74.88 89 ASP A CA 1
ATOM 698 C C . ASP A 1 89 ? 20.827 -11.641 -3.186 1.00 74.88 89 ASP A C 1
ATOM 700 O O . ASP A 1 89 ? 20.551 -11.390 -4.357 1.00 74.88 89 ASP A O 1
ATOM 704 N N . SER A 1 90 ? 21.675 -12.615 -2.863 1.00 64.50 90 SER A N 1
ATOM 705 C CA . SER A 1 90 ? 22.367 -13.485 -3.818 1.00 64.50 90 SER A CA 1
ATOM 706 C C . SER A 1 90 ? 21.522 -14.675 -4.285 1.00 64.50 90 SER A C 1
ATOM 708 O O . SER A 1 90 ? 21.935 -15.403 -5.195 1.00 64.50 90 SER A O 1
ATOM 710 N N . GLU A 1 91 ? 20.335 -14.877 -3.695 1.00 69.62 91 GLU A N 1
ATOM 711 C CA . GLU A 1 91 ? 19.389 -15.917 -4.117 1.00 69.62 91 GLU A CA 1
ATOM 712 C C . GLU A 1 91 ? 18.783 -15.603 -5.492 1.00 69.62 91 GLU A C 1
ATOM 714 O O . GLU A 1 91 ? 18.461 -16.519 -6.257 1.00 69.62 91 GLU A O 1
ATOM 719 N N . ARG A 1 92 ? 18.677 -14.315 -5.841 1.00 67.88 92 ARG A N 1
ATOM 720 C CA . ARG A 1 92 ? 18.065 -13.836 -7.082 1.00 67.88 92 ARG A CA 1
ATOM 721 C C . ARG A 1 92 ? 19.123 -13.156 -7.946 1.00 67.88 92 ARG A C 1
ATOM 723 O O . ARG A 1 92 ? 19.618 -12.080 -7.648 1.00 67.88 92 ARG A O 1
ATOM 730 N N . LYS A 1 93 ? 19.530 -13.852 -9.012 1.00 55.09 93 LYS A N 1
ATOM 731 C CA . LYS A 1 93 ? 20.630 -13.444 -9.908 1.00 55.09 93 LYS A CA 1
ATOM 732 C C . LYS A 1 93 ? 20.237 -12.361 -10.922 1.00 55.09 93 LYS A C 1
ATOM 734 O O . LYS A 1 93 ? 21.061 -12.021 -11.769 1.00 55.09 93 LYS A O 1
ATOM 739 N N . ASP A 1 94 ? 18.990 -11.898 -10.919 1.00 60.59 94 ASP A N 1
ATOM 740 C CA . ASP A 1 94 ? 18.499 -10.877 -11.834 1.00 60.59 94 ASP A CA 1
ATOM 741 C C . ASP A 1 94 ? 18.491 -9.487 -11.186 1.00 60.59 94 ASP A C 1
ATOM 743 O O . ASP A 1 94 ? 17.773 -9.207 -10.237 1.00 60.59 94 ASP A O 1
ATOM 747 N N . ASP A 1 95 ? 19.245 -8.556 -11.771 1.00 65.12 95 ASP A N 1
ATOM 748 C CA . ASP A 1 95 ? 19.387 -7.185 -11.254 1.00 65.12 95 ASP A CA 1
ATOM 749 C C . ASP A 1 95 ? 18.119 -6.316 -11.398 1.00 65.12 95 ASP A C 1
ATOM 751 O O . ASP A 1 95 ? 18.144 -5.120 -11.106 1.00 65.12 95 ASP A O 1
ATOM 755 N N . LYS A 1 96 ? 17.011 -6.865 -11.910 1.00 75.38 96 LYS A N 1
ATOM 756 C CA . LYS A 1 96 ? 15.825 -6.070 -12.267 1.00 75.38 96 LYS A CA 1
ATOM 757 C C . LYS A 1 96 ? 14.949 -5.733 -11.066 1.00 75.38 96 LYS A C 1
ATOM 759 O O . LYS A 1 96 ? 14.391 -4.640 -11.030 1.00 75.38 96 LYS A O 1
ATOM 764 N N . SER A 1 97 ? 14.815 -6.652 -10.112 1.00 86.94 97 SER A N 1
ATOM 765 C CA . SER A 1 97 ? 14.042 -6.441 -8.889 1.00 86.94 97 SER A CA 1
ATOM 766 C C . SER A 1 97 ? 14.667 -7.210 -7.739 1.00 86.94 97 SER A C 1
ATOM 768 O O . SER A 1 97 ? 15.035 -8.369 -7.888 1.00 86.94 97 SER A O 1
ATOM 770 N N . LYS A 1 98 ? 14.758 -6.561 -6.584 1.00 90.94 98 LYS A N 1
ATOM 771 C CA . LYS A 1 98 ? 15.315 -7.125 -5.354 1.00 90.94 98 LYS A CA 1
ATOM 772 C C . LYS A 1 98 ? 14.336 -6.894 -4.200 1.00 90.94 98 LYS A C 1
ATOM 774 O O . LYS A 1 98 ? 13.552 -5.937 -4.272 1.00 90.94 98 LYS A O 1
ATOM 779 N N . PRO A 1 99 ? 14.346 -7.726 -3.148 1.00 92.75 99 PRO A N 1
ATOM 780 C CA . PRO A 1 99 ? 13.516 -7.506 -1.969 1.00 92.75 99 PRO A CA 1
ATOM 781 C C . PRO A 1 99 ? 13.932 -6.227 -1.236 1.00 92.75 99 PRO A C 1
ATOM 783 O O . PRO A 1 99 ? 15.053 -5.739 -1.393 1.00 92.75 99 PRO A O 1
ATOM 786 N N . CYS A 1 100 ? 13.025 -5.659 -0.442 1.00 92.50 100 CYS A N 1
ATOM 787 C CA . CYS A 1 100 ? 13.379 -4.555 0.444 1.00 92.50 100 CYS A CA 1
ATOM 788 C C . CYS A 1 100 ? 14.348 -5.018 1.543 1.00 92.50 100 CYS A C 1
ATOM 790 O O . CYS A 1 100 ? 14.136 -6.050 2.178 1.00 92.50 100 CYS A O 1
ATOM 792 N N . ASP A 1 101 ? 15.370 -4.216 1.819 1.00 91.00 101 ASP A N 1
ATOM 793 C CA . ASP A 1 101 ? 16.277 -4.432 2.939 1.00 91.00 101 ASP A CA 1
ATOM 794 C C . ASP A 1 101 ? 15.551 -4.171 4.270 1.00 91.00 101 ASP A C 1
ATOM 796 O O . ASP A 1 101 ? 14.923 -3.130 4.481 1.00 91.00 101 ASP A O 1
ATOM 800 N N . THR A 1 102 ? 15.646 -5.130 5.192 1.00 88.75 102 THR A N 1
ATOM 801 C CA . THR A 1 102 ? 15.067 -5.025 6.543 1.00 88.75 102 THR A CA 1
ATOM 802 C C . THR A 1 102 ? 15.993 -4.379 7.573 1.00 88.75 102 THR A C 1
ATOM 804 O O . THR A 1 102 ? 15.534 -4.055 8.672 1.00 88.75 102 THR A O 1
ATOM 807 N N . ASN A 1 103 ? 17.268 -4.196 7.228 1.00 84.31 103 ASN A N 1
ATOM 808 C CA . ASN A 1 103 ? 18.293 -3.573 8.064 1.00 84.31 103 ASN A CA 1
ATOM 809 C C . ASN A 1 103 ? 18.515 -2.092 7.715 1.00 84.31 103 ASN A C 1
ATOM 811 O O . ASN A 1 103 ? 19.229 -1.395 8.431 1.00 84.31 103 ASN A O 1
ATOM 815 N N . GLY A 1 104 ? 17.907 -1.606 6.629 1.00 72.19 104 GLY A N 1
ATOM 816 C CA . GLY A 1 104 ? 17.997 -0.217 6.199 1.00 72.19 104 GLY A CA 1
ATOM 817 C C . GLY A 1 104 ? 17.285 0.735 7.161 1.00 72.19 104 GLY A C 1
ATOM 818 O O . GLY A 1 104 ? 16.065 0.904 7.099 1.00 72.19 104 GLY A O 1
ATOM 819 N N . ASP A 1 105 ? 18.049 1.401 8.025 1.00 75.75 105 ASP A N 1
ATOM 820 C CA . ASP A 1 105 ? 17.520 2.391 8.965 1.00 75.75 105 ASP A CA 1
ATOM 821 C C . ASP A 1 105 ? 16.955 3.631 8.246 1.00 75.75 105 ASP A C 1
ATOM 823 O O . ASP A 1 105 ? 17.550 4.176 7.312 1.00 75.75 105 ASP A O 1
ATOM 827 N N . GLY A 1 106 ? 15.787 4.103 8.696 1.00 79.81 106 GLY A N 1
ATOM 828 C CA . GLY A 1 106 ? 15.155 5.335 8.202 1.00 79.81 106 GLY A CA 1
ATOM 829 C C . GLY A 1 106 ? 14.649 5.278 6.753 1.00 79.81 106 GLY A C 1
ATOM 830 O O . GLY A 1 106 ? 14.355 6.318 6.156 1.00 79.81 106 GLY A O 1
ATOM 831 N N . ARG A 1 107 ? 14.564 4.086 6.152 1.00 91.31 107 ARG A N 1
ATOM 832 C CA . ARG A 1 107 ? 14.081 3.884 4.779 1.00 91.31 107 ARG A CA 1
ATOM 833 C C . ARG A 1 107 ? 12.616 3.511 4.754 1.00 91.31 107 ARG A C 1
ATOM 835 O O . ARG A 1 107 ? 12.145 2.813 5.642 1.00 91.31 107 ARG A O 1
ATOM 842 N N . ALA A 1 108 ? 11.923 3.952 3.707 1.00 95.56 108 ALA A N 1
ATOM 843 C CA . ALA A 1 108 ? 10.504 3.697 3.530 1.00 95.56 108 ALA A CA 1
ATOM 844 C C . ALA A 1 108 ? 10.182 2.199 3.590 1.00 95.56 108 ALA A C 1
ATOM 846 O O . ALA A 1 108 ? 10.805 1.406 2.885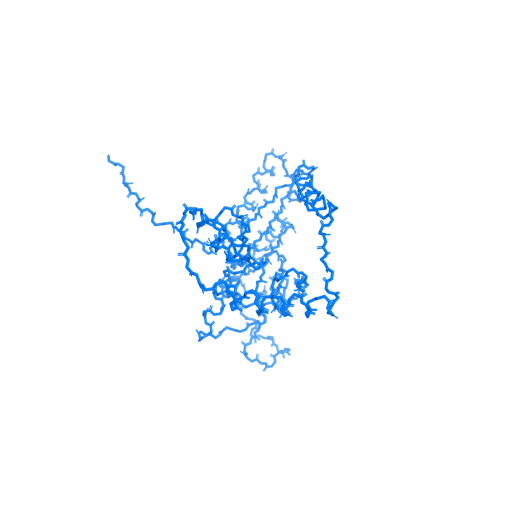 1.00 95.56 108 ALA A O 1
ATOM 847 N N . TYR A 1 109 ? 9.192 1.847 4.406 1.00 96.62 109 TYR A N 1
ATOM 848 C CA . TYR A 1 109 ? 8.792 0.473 4.667 1.00 96.62 109 TYR A CA 1
ATOM 849 C C . TYR A 1 109 ? 7.278 0.387 4.904 1.00 96.62 109 TYR A C 1
ATOM 851 O O . TYR A 1 109 ? 6.652 1.284 5.482 1.00 96.62 109 TYR A O 1
ATOM 859 N N . HIS A 1 110 ? 6.674 -0.700 4.449 1.00 97.31 110 HIS A N 1
ATOM 860 C CA . HIS A 1 110 ? 5.246 -0.958 4.565 1.00 97.31 110 HIS A CA 1
ATOM 861 C C . HIS A 1 110 ? 4.833 -1.567 5.902 1.00 97.31 110 HIS A C 1
ATOM 863 O O . HIS A 1 110 ? 5.527 -2.391 6.492 1.00 97.31 110 HIS A O 1
ATOM 869 N N . HIS A 1 111 ? 3.627 -1.209 6.339 1.00 96.75 111 HIS A N 1
ATOM 870 C CA . HIS A 1 111 ? 2.959 -1.753 7.523 1.00 96.75 111 HIS A CA 1
ATOM 871 C C . HIS A 1 111 ? 1.636 -2.409 7.155 1.00 96.75 111 HIS A C 1
ATOM 873 O O . HIS A 1 111 ? 0.959 -1.973 6.228 1.00 96.75 111 HIS A O 1
ATOM 879 N N . GLY A 1 112 ? 1.183 -3.380 7.932 1.00 96.19 112 GLY A N 1
ATOM 880 C CA . GLY A 1 112 ? -0.024 -4.149 7.669 1.00 96.19 112 GLY A CA 1
ATOM 881 C C . GLY A 1 112 ? 0.202 -5.259 6.644 1.00 96.19 112 GLY A C 1
ATOM 882 O O . GLY A 1 112 ? 1.299 -5.446 6.111 1.00 96.19 112 GLY A O 1
ATOM 883 N N . THR A 1 113 ? -0.860 -6.010 6.375 1.00 97.75 113 THR A N 1
ATOM 884 C CA . THR A 1 113 ? -0.834 -7.134 5.430 1.00 97.75 113 THR A CA 1
ATOM 885 C C . THR A 1 113 ? -1.299 -6.664 4.060 1.00 97.75 113 THR A C 1
ATOM 887 O O . THR A 1 113 ? -2.334 -6.005 3.955 1.00 97.75 113 THR A O 1
ATOM 890 N N . GLU A 1 114 ? -0.557 -6.990 3.008 1.00 98.25 114 GLU A N 1
ATOM 891 C CA . GLU A 1 114 ? -1.009 -6.728 1.644 1.00 98.25 114 GLU A CA 1
ATOM 892 C C . GLU A 1 114 ? -2.002 -7.805 1.179 1.00 98.25 114 GLU A C 1
ATOM 894 O O . GLU A 1 114 ? -1.812 -8.999 1.414 1.00 98.25 114 GLU A O 1
ATOM 899 N N . ILE A 1 115 ? -3.055 -7.356 0.496 1.00 98.31 115 ILE A N 1
ATOM 900 C CA . ILE A 1 115 ? -3.986 -8.170 -0.276 1.00 98.31 115 ILE A CA 1
ATOM 901 C C . ILE A 1 115 ? -3.830 -7.771 -1.744 1.00 98.31 115 ILE A C 1
ATOM 903 O O . ILE A 1 115 ? -4.293 -6.703 -2.158 1.00 98.31 115 ILE A O 1
ATOM 907 N N . TRP A 1 116 ? -3.181 -8.622 -2.532 1.00 98.56 116 TRP A N 1
ATOM 908 C CA . TRP A 1 116 ? -2.806 -8.305 -3.906 1.00 98.56 116 TRP A CA 1
ATOM 909 C C . TRP A 1 116 ? -3.682 -9.026 -4.932 1.00 98.56 116 TRP A C 1
ATOM 911 O O . TRP A 1 116 ? -3.896 -10.234 -4.846 1.00 98.56 116 TRP A O 1
ATOM 921 N N . TYR A 1 117 ? -4.166 -8.280 -5.926 1.00 98.31 117 TYR A N 1
ATOM 922 C CA . TYR A 1 117 ? -4.983 -8.778 -7.035 1.00 98.31 117 TYR A CA 1
ATOM 923 C C . TYR A 1 117 ? -4.215 -8.661 -8.365 1.00 98.31 117 TYR A C 1
ATOM 925 O O . TYR A 1 117 ? -4.363 -7.655 -9.069 1.00 98.31 117 TYR A O 1
ATOM 933 N N . PRO A 1 118 ? -3.404 -9.661 -8.757 1.00 97.62 118 PRO A N 1
ATOM 934 C CA . PRO A 1 118 ? -2.512 -9.548 -9.918 1.00 97.62 118 PRO A CA 1
ATOM 935 C C . PRO A 1 118 ? -3.218 -9.632 -11.277 1.00 97.62 118 PRO A C 1
ATOM 937 O O . PRO A 1 118 ? -2.663 -9.201 -12.290 1.00 97.62 118 PRO A O 1
ATOM 940 N N . TYR A 1 119 ? -4.444 -10.163 -11.322 1.00 96.12 119 TYR A N 1
ATOM 941 C CA . TYR A 1 119 ? -5.175 -10.432 -12.571 1.00 96.12 119 TYR A CA 1
ATOM 942 C C . TYR A 1 119 ? -6.465 -9.613 -12.724 1.00 96.12 119 TYR A C 1
ATOM 944 O O . TYR A 1 119 ? -7.276 -9.882 -13.610 1.00 96.12 119 TYR A O 1
ATOM 952 N N . GLY A 1 120 ? -6.650 -8.591 -11.886 1.00 94.06 120 GLY A N 1
ATOM 953 C CA . GLY A 1 120 ? -7.846 -7.748 -11.859 1.00 94.06 120 GLY A CA 1
ATOM 954 C C . GLY A 1 120 ? -8.737 -8.013 -10.645 1.00 94.06 120 GLY A C 1
ATOM 955 O O . GLY A 1 120 ? -8.463 -8.895 -9.841 1.00 94.06 120 GLY A O 1
ATOM 956 N N . MET A 1 121 ? -9.814 -7.233 -10.504 1.00 94.81 121 MET A N 1
ATOM 957 C CA . MET A 1 121 ? -10.671 -7.232 -9.302 1.00 94.81 121 MET A CA 1
ATOM 958 C C . MET A 1 121 ? -12.163 -7.434 -9.595 1.00 94.81 121 MET A C 1
ATOM 960 O O . MET A 1 121 ? -13.019 -6.968 -8.845 1.00 94.81 121 MET A O 1
ATOM 964 N N . LYS A 1 122 ? -12.507 -8.097 -10.701 1.00 91.56 122 LYS A N 1
ATOM 965 C CA . LYS A 1 122 ? -13.909 -8.436 -10.994 1.00 91.56 122 LYS A CA 1
ATOM 966 C C . LYS A 1 122 ? -14.482 -9.383 -9.927 1.00 91.56 122 LYS A C 1
ATOM 968 O O . LYS A 1 122 ? -13.713 -10.068 -9.252 1.00 91.56 122 LYS A O 1
ATOM 973 N N . PRO A 1 123 ? -15.815 -9.475 -9.770 1.00 90.19 123 PRO A N 1
ATOM 974 C CA . PRO A 1 123 ? -16.415 -10.444 -8.858 1.00 90.19 123 PRO A CA 1
ATOM 975 C C . PRO A 1 123 ? -15.891 -11.866 -9.113 1.00 90.19 123 PRO A C 1
ATOM 977 O O . PRO A 1 123 ? -15.970 -12.368 -10.231 1.00 90.19 123 PRO A O 1
ATOM 980 N N . GLY A 1 124 ? -15.351 -12.501 -8.070 1.00 91.62 124 GLY A N 1
ATOM 981 C CA . GLY A 1 124 ? -14.732 -13.829 -8.156 1.00 91.62 124 GLY A CA 1
ATOM 982 C C . GLY A 1 124 ? -13.254 -13.838 -8.557 1.00 91.62 124 GLY A C 1
ATOM 983 O O . GLY A 1 124 ? -12.696 -14.920 -8.703 1.00 91.62 124 GLY A O 1
ATOM 984 N N . ALA A 1 125 ? -12.619 -12.673 -8.725 1.00 94.25 125 ALA A N 1
ATOM 985 C CA . ALA A 1 125 ? -11.184 -12.589 -8.964 1.00 94.25 125 ALA A CA 1
ATOM 986 C C . ALA A 1 125 ? -10.377 -13.183 -7.801 1.00 94.25 125 ALA A C 1
ATOM 988 O O . ALA A 1 125 ? -10.719 -13.008 -6.628 1.00 94.25 125 ALA A O 1
ATOM 989 N N . GLU A 1 126 ? -9.290 -13.862 -8.152 1.00 96.81 126 GLU A N 1
ATOM 990 C CA . GLU A 1 126 ? -8.332 -14.389 -7.188 1.00 96.81 126 GLU A CA 1
ATOM 991 C C . GLU A 1 126 ? -7.478 -13.266 -6.592 1.00 96.81 126 GLU A C 1
ATOM 993 O O . GLU A 1 126 ? -7.158 -12.275 -7.256 1.00 96.81 126 GLU A O 1
ATOM 998 N N . TYR A 1 127 ? -7.094 -13.453 -5.332 1.00 97.12 127 TYR A N 1
ATOM 999 C CA . TYR A 1 127 ? -6.189 -12.570 -4.613 1.00 97.12 127 TYR A CA 1
ATOM 1000 C C . TYR A 1 127 ? -5.176 -13.383 -3.815 1.00 97.12 127 TYR A C 1
ATOM 1002 O O . TYR A 1 127 ? -5.426 -14.534 -3.451 1.00 97.12 127 TYR A O 1
ATOM 1010 N N . PHE A 1 128 ? -4.061 -12.740 -3.495 1.00 97.50 128 PHE A N 1
ATOM 1011 C CA . PHE A 1 128 ? -3.027 -13.273 -2.624 1.00 97.50 128 PHE A CA 1
ATOM 1012 C C . PHE A 1 128 ? -3.013 -12.485 -1.318 1.00 97.50 128 PHE A C 1
ATOM 1014 O O . PHE A 1 128 ? -3.005 -11.255 -1.326 1.00 97.50 128 PHE A O 1
ATOM 1021 N N . GLU A 1 129 ? -3.039 -13.195 -0.193 1.00 97.88 129 GLU A N 1
ATOM 1022 C CA . GLU A 1 129 ? -2.706 -12.620 1.108 1.00 97.88 129 GLU A CA 1
ATOM 1023 C C . GLU A 1 129 ? -1.194 -12.750 1.302 1.00 97.88 129 GLU A C 1
ATOM 1025 O O . GLU A 1 129 ? -0.649 -13.853 1.373 1.00 97.88 129 GLU A O 1
ATOM 1030 N N . CYS A 1 130 ? -0.515 -11.612 1.331 1.00 97.56 130 CYS A N 1
ATOM 1031 C CA . CYS A 1 130 ? 0.933 -11.524 1.227 1.00 97.56 130 CYS A CA 1
ATOM 1032 C C . CYS A 1 130 ? 1.582 -11.705 2.602 1.00 97.56 130 CYS A C 1
ATOM 1034 O O . CYS A 1 130 ? 1.790 -10.751 3.357 1.00 97.56 130 CYS A O 1
ATOM 1036 N N . LEU A 1 131 ? 1.829 -12.970 2.949 1.00 96.75 131 LEU A N 1
ATOM 1037 C CA . LEU A 1 131 ? 2.348 -13.421 4.247 1.00 96.75 131 LEU A CA 1
ATOM 1038 C C . LEU A 1 131 ? 3.814 -13.879 4.194 1.00 96.75 131 LEU A C 1
ATOM 1040 O O . LEU A 1 131 ? 4.344 -14.380 5.189 1.00 96.75 131 LEU A O 1
ATOM 1044 N N . GLY A 1 132 ? 4.451 -13.764 3.032 1.00 95.38 132 GLY A N 1
ATOM 1045 C CA . GLY A 1 132 ? 5.839 -14.123 2.802 1.00 95.38 132 GLY A CA 1
ATOM 1046 C C . GLY A 1 132 ? 6.826 -13.111 3.380 1.00 95.38 132 GLY A C 1
ATOM 1047 O O . GLY A 1 132 ? 6.597 -12.482 4.418 1.00 95.38 132 GLY A O 1
ATOM 1048 N N . ARG A 1 133 ? 8.000 -13.027 2.751 1.00 93.12 133 ARG A N 1
ATOM 1049 C CA . ARG A 1 133 ? 9.150 -12.284 3.277 1.00 93.12 133 ARG A CA 1
ATOM 1050 C C . ARG A 1 133 ? 9.699 -11.289 2.248 1.00 93.12 133 ARG A C 1
ATOM 1052 O O . ARG A 1 133 ? 9.723 -11.627 1.066 1.00 93.12 133 ARG A O 1
ATOM 1059 N N . PRO A 1 134 ? 10.242 -10.148 2.707 1.00 94.00 134 PRO A N 1
ATOM 1060 C CA . PRO A 1 134 ? 10.185 -9.630 4.081 1.00 94.00 134 PRO A CA 1
ATOM 1061 C C . PRO A 1 134 ? 8.764 -9.325 4.581 1.00 94.00 134 PRO A C 1
ATOM 1063 O O . PRO A 1 134 ? 7.875 -9.001 3.805 1.00 94.00 134 PRO A O 1
ATOM 1066 N N . LYS A 1 135 ? 8.516 -9.437 5.895 1.00 94.56 135 LYS A N 1
ATOM 1067 C CA . LYS A 1 135 ? 7.177 -9.157 6.443 1.00 94.56 135 LYS A CA 1
ATOM 1068 C C . LYS A 1 135 ? 6.807 -7.697 6.164 1.00 94.56 135 LYS A C 1
ATOM 1070 O O . LYS A 1 135 ? 7.572 -6.806 6.526 1.00 94.56 135 LYS A O 1
ATOM 1075 N N . GLY A 1 136 ? 5.633 -7.470 5.577 1.00 94.38 136 GLY A N 1
ATOM 1076 C CA . GLY A 1 136 ? 5.159 -6.144 5.169 1.00 94.38 136 GLY A CA 1
ATOM 1077 C C . GLY A 1 136 ? 5.584 -5.744 3.753 1.00 94.38 136 GLY A C 1
ATOM 1078 O O . GLY A 1 136 ? 4.916 -4.903 3.163 1.00 94.38 136 GLY A O 1
ATOM 1079 N N . GLU A 1 137 ? 6.600 -6.400 3.190 1.00 96.25 137 GLU A N 1
ATOM 1080 C CA . GLU A 1 137 ? 7.199 -6.159 1.867 1.00 96.25 137 GLU A CA 1
ATOM 1081 C C . GLU A 1 137 ? 7.377 -7.510 1.143 1.00 96.25 137 GLU A C 1
ATOM 1083 O O . GLU A 1 137 ? 8.465 -7.843 0.683 1.00 96.25 137 GLU A O 1
ATOM 1088 N N . ASP A 1 138 ? 6.344 -8.364 1.152 1.00 96.06 138 ASP A N 1
ATOM 1089 C CA . ASP A 1 138 ? 6.448 -9.736 0.640 1.00 96.06 138 ASP A CA 1
ATOM 1090 C C . ASP A 1 138 ? 6.839 -9.737 -0.839 1.00 96.06 138 ASP A C 1
ATOM 1092 O O . ASP A 1 138 ? 6.060 -9.349 -1.714 1.00 96.06 138 ASP A O 1
ATOM 1096 N N . PHE A 1 139 ? 8.044 -10.226 -1.120 1.00 94.94 139 PHE A N 1
ATOM 1097 C CA . PHE A 1 139 ? 8.585 -10.198 -2.467 1.00 94.94 139 PHE A CA 1
ATOM 1098 C C . PHE A 1 139 ? 7.881 -11.180 -3.408 1.00 94.94 139 PHE A C 1
ATOM 1100 O O . PHE A 1 139 ? 8.013 -11.057 -4.614 1.00 94.94 139 PHE A O 1
ATOM 1107 N N . ASN A 1 140 ? 7.100 -12.142 -2.907 1.00 94.88 140 ASN A N 1
ATOM 1108 C CA . ASN A 1 140 ? 6.292 -13.004 -3.778 1.00 94.88 140 ASN A CA 1
ATOM 1109 C C . ASN A 1 140 ? 4.978 -12.338 -4.231 1.00 94.88 140 ASN A C 1
ATOM 1111 O O . ASN A 1 140 ? 4.229 -12.936 -5.005 1.00 94.88 140 ASN A O 1
ATOM 1115 N N . CYS A 1 141 ? 4.697 -11.124 -3.749 1.00 96.88 141 CYS A N 1
ATOM 1116 C CA . CYS A 1 141 ? 3.547 -10.316 -4.131 1.00 96.88 141 CYS A CA 1
ATOM 1117 C C . CYS A 1 141 ? 3.953 -9.142 -5.039 1.00 96.88 141 CYS A C 1
ATOM 1119 O O . CYS A 1 141 ? 4.869 -9.269 -5.860 1.00 96.88 141 CYS A O 1
ATOM 1121 N N . SER A 1 142 ? 3.264 -8.000 -4.923 1.00 96.88 142 SER A N 1
ATOM 1122 C CA . SER A 1 142 ? 3.458 -6.846 -5.798 1.00 96.88 142 SER A CA 1
ATOM 1123 C C . SER A 1 142 ? 4.868 -6.264 -5.699 1.00 96.88 142 SER A C 1
ATOM 1125 O O . SER A 1 142 ? 5.328 -5.652 -6.658 1.00 96.88 142 SER A O 1
ATOM 1127 N N . ASP A 1 143 ? 5.600 -6.469 -4.594 1.00 95.38 143 ASP A N 1
ATOM 1128 C CA . ASP A 1 143 ? 6.943 -5.890 -4.435 1.00 95.38 143 ASP A CA 1
ATOM 1129 C C . ASP A 1 143 ? 8.009 -6.538 -5.341 1.00 95.38 143 ASP A C 1
ATOM 1131 O O . ASP A 1 143 ? 9.086 -5.968 -5.524 1.00 95.38 143 ASP A O 1
ATOM 1135 N N . SER A 1 144 ? 7.692 -7.672 -5.986 1.00 93.75 144 SER A N 1
ATOM 1136 C CA . SER A 1 144 ? 8.511 -8.218 -7.084 1.00 93.75 144 SER A CA 1
ATOM 1137 C C . SER A 1 144 ? 8.445 -7.398 -8.367 1.00 93.75 144 SER A C 1
ATOM 1139 O O . SER A 1 144 ? 9.340 -7.518 -9.209 1.00 93.75 144 SER A O 1
ATOM 1141 N N . LEU A 1 145 ? 7.397 -6.590 -8.551 1.00 94.56 145 LEU A N 1
ATOM 1142 C CA . LEU A 1 145 ? 7.149 -5.897 -9.806 1.00 94.56 145 LEU A CA 1
ATOM 1143 C C . LEU A 1 145 ? 8.247 -4.876 -10.118 1.00 94.56 145 LEU A C 1
ATOM 1145 O O . LEU A 1 145 ? 8.846 -4.250 -9.245 1.00 94.56 145 LEU A O 1
ATOM 1149 N N . THR A 1 146 ? 8.470 -4.686 -11.415 1.00 92.25 146 THR A N 1
ATOM 1150 C CA . THR A 1 146 ? 9.334 -3.633 -11.955 1.00 92.25 146 THR A CA 1
ATOM 1151 C C . THR A 1 146 ? 8.481 -2.675 -12.765 1.00 92.25 146 THR A C 1
ATOM 1153 O O . THR A 1 146 ? 7.520 -3.099 -13.407 1.00 92.25 146 THR A O 1
ATOM 1156 N N . PHE A 1 147 ? 8.812 -1.388 -12.712 1.00 92.88 147 PHE A N 1
ATOM 1157 C CA . PHE A 1 147 ? 8.009 -0.329 -13.317 1.00 92.88 147 PHE A CA 1
ATOM 1158 C C . PHE A 1 147 ? 8.815 0.382 -14.401 1.00 92.88 147 PHE A C 1
ATOM 1160 O O . PHE A 1 147 ? 9.858 0.973 -14.118 1.00 92.88 147 PHE A O 1
ATOM 1167 N N . ASP A 1 148 ? 8.316 0.343 -15.634 1.00 93.06 148 ASP A N 1
ATOM 1168 C CA . ASP A 1 148 ? 8.868 1.079 -16.769 1.00 93.06 148 ASP A CA 1
ATOM 1169 C C . ASP A 1 148 ? 8.122 2.410 -16.929 1.00 93.06 148 ASP A C 1
ATOM 1171 O O . ASP A 1 148 ? 6.894 2.461 -16.998 1.00 93.06 148 ASP A O 1
ATOM 1175 N N . LEU A 1 149 ? 8.858 3.519 -17.018 1.00 90.75 149 LEU A N 1
ATOM 1176 C CA . LEU A 1 149 ? 8.268 4.849 -17.191 1.00 90.75 149 LEU A CA 1
ATOM 1177 C C . LEU A 1 149 ? 7.407 4.969 -18.459 1.00 90.75 149 LEU A C 1
ATOM 1179 O O . LEU A 1 149 ? 6.504 5.804 -18.495 1.00 90.75 149 LEU A O 1
ATOM 1183 N N . SER A 1 150 ? 7.659 4.152 -19.483 1.00 95.44 150 SER A N 1
ATOM 1184 C CA . SER A 1 150 ? 6.854 4.121 -20.708 1.00 95.44 150 SER A CA 1
ATOM 1185 C C . SER A 1 150 ? 5.444 3.548 -20.506 1.00 95.44 150 SER A C 1
ATOM 1187 O O . SER A 1 150 ? 4.544 3.871 -21.280 1.00 95.44 150 SER A O 1
ATOM 1189 N N . GLU A 1 151 ? 5.216 2.775 -19.441 1.00 95.38 151 GLU A N 1
ATOM 1190 C CA . GLU A 1 151 ? 3.923 2.165 -19.100 1.00 95.38 151 GLU A CA 1
ATOM 1191 C C . GLU A 1 151 ? 3.167 2.922 -17.993 1.00 95.38 151 GLU A C 1
ATOM 1193 O O . GLU A 1 151 ? 2.155 2.444 -17.479 1.00 95.38 151 GLU A O 1
ATOM 1198 N N . TYR A 1 152 ? 3.617 4.130 -17.634 1.00 94.00 152 TYR A N 1
ATOM 1199 C CA . TYR A 1 152 ? 3.072 4.927 -16.529 1.00 94.00 152 TYR A CA 1
ATOM 1200 C C . TYR A 1 152 ? 1.536 5.047 -16.528 1.00 94.00 152 TYR A C 1
ATOM 1202 O O . TYR A 1 152 ? 0.899 4.960 -15.474 1.00 94.00 152 TYR A O 1
ATOM 1210 N N . ASP A 1 153 ? 0.922 5.205 -17.703 1.00 95.94 153 ASP A N 1
ATOM 1211 C CA . ASP A 1 153 ? -0.533 5.327 -17.833 1.00 95.94 153 ASP A CA 1
ATOM 1212 C C . ASP A 1 153 ? -1.281 4.063 -17.381 1.00 95.94 153 ASP A C 1
ATOM 1214 O O . ASP A 1 153 ? -2.376 4.165 -16.820 1.00 95.94 153 ASP A O 1
ATOM 1218 N N . ILE A 1 154 ? -0.689 2.880 -17.574 1.00 95.69 154 ILE A N 1
ATOM 1219 C CA . ILE A 1 154 ? -1.247 1.602 -17.118 1.00 95.69 154 IL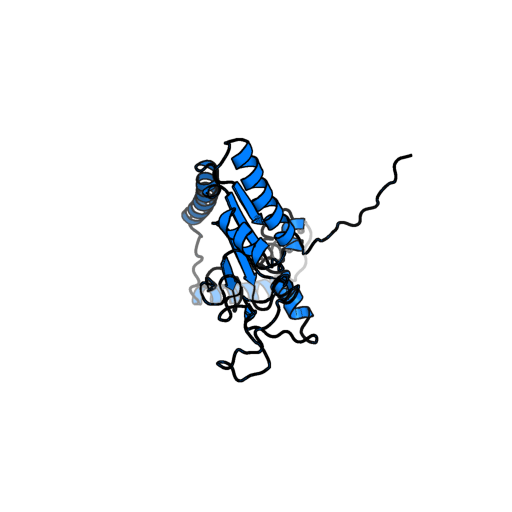E A CA 1
ATOM 1220 C C . ILE A 1 154 ? -1.228 1.564 -15.593 1.00 95.69 154 ILE A C 1
ATOM 1222 O O . ILE A 1 154 ? -2.257 1.291 -14.980 1.00 95.69 154 ILE A O 1
ATOM 1226 N N . TYR A 1 155 ? -0.104 1.925 -14.974 1.00 96.00 155 TYR A N 1
ATOM 1227 C CA . TYR A 1 155 ? 0.046 1.886 -13.518 1.00 96.00 155 TYR A CA 1
ATOM 1228 C C . TYR A 1 155 ? -0.896 2.864 -12.811 1.00 96.00 155 TYR A C 1
ATOM 1230 O O . TYR A 1 155 ? -1.529 2.535 -11.808 1.00 96.00 155 TYR A O 1
ATOM 1238 N N . ILE A 1 156 ? -1.057 4.068 -13.368 1.00 94.56 156 ILE A N 1
ATOM 1239 C CA . ILE A 1 156 ? -2.026 5.047 -12.864 1.00 94.56 156 ILE A CA 1
ATOM 1240 C C . ILE A 1 156 ? -3.465 4.616 -13.150 1.00 94.56 156 ILE A C 1
ATOM 1242 O O . ILE A 1 156 ? -4.371 4.950 -12.381 1.00 94.56 156 ILE A O 1
ATOM 1246 N N . SER A 1 157 ? -3.716 3.895 -14.243 1.00 94.50 157 SER A N 1
ATOM 1247 C CA . SER A 1 157 ? -5.026 3.296 -14.480 1.00 94.50 157 SER A CA 1
ATOM 1248 C C . SER A 1 157 ? -5.335 2.242 -13.419 1.00 94.50 157 SER A C 1
ATOM 1250 O O . SER A 1 157 ? -6.394 2.335 -12.799 1.00 94.50 157 SER A O 1
ATOM 1252 N N . ASP A 1 158 ? -4.415 1.316 -13.149 1.00 95.81 158 ASP A N 1
ATOM 1253 C CA . ASP A 1 158 ? -4.568 0.277 -12.126 1.00 95.81 158 ASP A CA 1
ATOM 1254 C C . ASP A 1 158 ? -4.806 0.902 -10.742 1.00 95.81 158 ASP A C 1
ATOM 1256 O O . ASP A 1 158 ? -5.779 0.545 -10.078 1.00 95.81 158 ASP A O 1
ATOM 1260 N N . HIS A 1 159 ? -4.055 1.951 -10.384 1.00 94.69 159 HIS A N 1
ATOM 1261 C CA . HIS A 1 159 ? -4.258 2.723 -9.150 1.00 94.69 159 HIS A CA 1
ATOM 1262 C C . HIS A 1 159 ? -5.644 3.377 -9.023 1.00 94.69 159 HIS A C 1
ATOM 1264 O O . HIS A 1 159 ? -6.140 3.664 -7.936 1.00 94.69 159 HIS A O 1
ATOM 1270 N N . ARG A 1 160 ? -6.295 3.695 -10.142 1.00 93.31 160 ARG A N 1
ATOM 1271 C CA . ARG A 1 160 ? -7.578 4.416 -10.134 1.00 93.31 160 ARG A CA 1
ATOM 1272 C C . ARG A 1 160 ? -8.781 3.492 -10.223 1.00 93.31 160 ARG A C 1
ATOM 1274 O O . ARG A 1 160 ? -9.901 4.013 -10.192 1.00 93.31 160 ARG A O 1
ATOM 1281 N N . HIS A 1 161 ? -8.574 2.183 -10.343 1.00 92.69 161 HIS A N 1
ATOM 1282 C CA . HIS A 1 161 ? -9.640 1.201 -10.488 1.00 92.69 161 HIS A CA 1
ATOM 1283 C C . HIS A 1 161 ? -9.532 0.130 -9.416 1.00 92.69 161 HIS A C 1
ATOM 1285 O O . HIS A 1 161 ? -8.529 -0.558 -9.326 1.00 92.69 161 HIS A O 1
ATOM 1291 N N . TYR A 1 162 ? -10.593 -0.032 -8.637 1.00 92.62 162 TYR A N 1
ATOM 1292 C CA . TYR A 1 162 ? -10.692 -1.066 -7.617 1.00 92.62 162 TYR A CA 1
ATOM 1293 C C . TYR A 1 162 ? -12.087 -1.675 -7.690 1.00 92.62 162 TYR A C 1
ATOM 1295 O O . TYR A 1 162 ? -13.074 -0.948 -7.794 1.00 92.62 162 TYR A O 1
ATOM 1303 N N . PHE A 1 163 ? -12.162 -3.007 -7.678 1.00 92.00 163 PHE A N 1
ATOM 1304 C CA . PHE A 1 163 ? -13.415 -3.768 -7.774 1.00 92.00 163 PHE A CA 1
ATOM 1305 C C . PHE A 1 163 ? -14.336 -3.336 -8.929 1.00 92.00 163 PHE A C 1
ATOM 1307 O O . PHE A 1 163 ? -15.521 -3.100 -8.730 1.00 92.00 163 PHE A O 1
ATOM 1314 N N . ASP A 1 164 ? -13.772 -3.201 -10.135 1.00 88.75 164 ASP A N 1
ATOM 1315 C CA . ASP A 1 164 ? -14.473 -2.766 -11.362 1.00 88.75 164 ASP A CA 1
ATOM 1316 C C . ASP A 1 164 ? -15.033 -1.328 -11.315 1.00 88.75 164 ASP A C 1
ATOM 1318 O O . ASP A 1 164 ? -15.773 -0.887 -12.195 1.00 88.75 164 ASP A O 1
ATOM 1322 N N . HIS A 1 165 ? -14.623 -0.541 -10.318 1.00 88.00 165 HIS A N 1
ATOM 1323 C CA . HIS A 1 165 ? -15.000 0.858 -10.188 1.00 88.00 165 HIS A CA 1
ATOM 1324 C C . HIS A 1 165 ? -13.804 1.780 -10.351 1.00 88.00 165 HIS A C 1
ATOM 1326 O O . HIS A 1 165 ? -12.787 1.659 -9.669 1.00 88.00 165 HIS A O 1
ATOM 1332 N N . LYS A 1 166 ? -13.968 2.805 -11.189 1.00 90.62 166 LYS A N 1
ATOM 1333 C CA . LYS A 1 166 ? -13.053 3.946 -11.214 1.00 90.62 166 LYS A CA 1
ATOM 1334 C C . LYS A 1 166 ? -13.258 4.790 -9.957 1.00 90.62 166 LYS A C 1
ATOM 1336 O O . LYS A 1 166 ? -14.153 5.639 -9.933 1.00 90.62 166 LYS A O 1
ATOM 1341 N N . VAL A 1 167 ? -12.424 4.589 -8.939 1.00 88.38 167 VAL A N 1
ATOM 1342 C CA . VAL A 1 167 ? -12.598 5.120 -7.573 1.00 88.38 167 VAL A CA 1
ATOM 1343 C C . VAL A 1 167 ? -12.901 6.626 -7.543 1.00 88.38 167 VAL A C 1
ATOM 1345 O O . VAL A 1 167 ? -13.894 7.009 -6.921 1.00 88.38 167 VAL A O 1
ATOM 1348 N N . PRO A 1 168 ? -12.181 7.510 -8.273 1.00 85.50 168 PRO A N 1
ATOM 1349 C CA . PRO A 1 168 ? -12.497 8.940 -8.255 1.00 85.50 168 PRO A CA 1
ATOM 1350 C C . PRO A 1 168 ? -13.887 9.280 -8.809 1.00 85.50 168 PRO A C 1
ATOM 1352 O O . PRO A 1 168 ? -14.526 10.224 -8.347 1.00 85.50 168 PRO A O 1
ATOM 1355 N N . THR A 1 169 ? -14.347 8.544 -9.824 1.00 85.25 169 THR A N 1
ATOM 1356 C CA . THR A 1 169 ? -15.679 8.739 -10.410 1.00 85.25 169 THR A CA 1
ATOM 1357 C C . THR A 1 169 ? -16.745 8.168 -9.483 1.00 85.25 169 THR A C 1
ATOM 1359 O O . THR A 1 169 ? -17.719 8.854 -9.190 1.00 85.25 169 THR A O 1
ATOM 1362 N N . TYR A 1 170 ? -16.518 6.960 -8.971 1.00 84.81 170 TYR A N 1
ATOM 1363 C CA . TYR A 1 170 ? -17.413 6.276 -8.044 1.00 84.81 170 TYR A CA 1
ATOM 1364 C C . TYR A 1 170 ? -17.669 7.103 -6.777 1.00 84.81 170 TYR A C 1
ATOM 1366 O O . TYR A 1 170 ? -18.820 7.364 -6.427 1.00 84.81 170 TYR A O 1
ATOM 1374 N N . GLY A 1 171 ? -16.611 7.634 -6.155 1.00 84.69 171 GLY A N 1
ATOM 1375 C CA . GLY A 1 171 ? -16.733 8.521 -4.998 1.00 84.69 171 GLY A CA 1
ATOM 1376 C C . GLY A 1 171 ? -17.459 9.831 -5.324 1.00 84.69 171 GLY A C 1
ATOM 1377 O O . GLY A 1 171 ? -18.336 10.257 -4.576 1.00 84.69 171 GLY A O 1
ATOM 1378 N N . LYS A 1 172 ? -17.171 10.451 -6.480 1.00 84.06 172 LYS A N 1
ATOM 1379 C CA . LYS A 1 172 ? -17.851 11.688 -6.914 1.00 84.06 172 LYS A CA 1
ATOM 1380 C C . LYS A 1 172 ? -19.358 11.493 -7.120 1.00 84.06 172 LYS A C 1
ATOM 1382 O O . LYS A 1 172 ? -20.118 12.437 -6.924 1.00 84.06 172 LYS A O 1
ATOM 1387 N N . LEU A 1 173 ? -19.777 10.296 -7.519 1.00 86.25 173 LEU A N 1
ATOM 1388 C CA . LEU A 1 173 ? -21.181 9.940 -7.729 1.00 86.25 173 LEU A CA 1
ATOM 1389 C C . LEU A 1 173 ? -21.887 9.480 -6.446 1.00 86.25 173 LEU A C 1
ATOM 1391 O O . LEU A 1 173 ? -23.072 9.172 -6.486 1.00 86.25 173 LEU A O 1
ATOM 1395 N N . GLY A 1 174 ? -21.194 9.475 -5.304 1.00 85.50 174 GLY A N 1
ATOM 1396 C CA . GLY A 1 174 ? -21.774 9.087 -4.020 1.00 85.50 174 GLY A CA 1
ATOM 1397 C C . GLY A 1 174 ? -21.784 7.580 -3.777 1.00 85.50 174 GLY A C 1
ATOM 1398 O O . GLY A 1 174 ? -22.669 7.093 -3.079 1.00 85.50 174 GLY A O 1
ATOM 1399 N N . CYS A 1 175 ? -20.813 6.852 -4.336 1.00 84.50 175 CYS A N 1
ATOM 1400 C CA . CYS A 1 175 ? -20.657 5.407 -4.150 1.00 84.50 175 CYS A CA 1
ATOM 1401 C C . CYS A 1 175 ? -21.889 4.610 -4.609 1.00 84.50 175 CYS A C 1
ATOM 1403 O O . CYS A 1 175 ? -22.308 3.653 -3.960 1.00 84.50 175 CYS A O 1
ATOM 1405 N N . VAL A 1 176 ? -22.492 5.046 -5.713 1.00 82.94 176 VAL A N 1
ATOM 1406 C CA . VAL A 1 176 ? -23.579 4.335 -6.386 1.00 82.94 176 VAL A CA 1
ATOM 1407 C C . VAL A 1 176 ? -23.012 3.608 -7.595 1.00 82.94 176 VAL A C 1
ATOM 1409 O O . VAL A 1 176 ? -22.224 4.171 -8.359 1.00 82.94 176 VAL A O 1
ATOM 1412 N N . GLU A 1 177 ? -23.405 2.350 -7.768 1.00 67.56 177 GLU A N 1
ATOM 1413 C CA . GLU A 1 177 ? -23.120 1.619 -8.997 1.00 67.56 177 GLU A CA 1
ATOM 1414 C C . GLU A 1 177 ? -23.862 2.319 -10.138 1.00 67.56 177 GLU A C 1
ATOM 1416 O O . GLU A 1 177 ? -25.091 2.437 -10.127 1.00 67.56 177 GLU A O 1
ATOM 1421 N N . LEU A 1 178 ? -23.114 2.840 -11.113 1.00 59.81 178 LEU A N 1
ATOM 1422 C CA . LEU A 1 178 ? -23.726 3.292 -12.352 1.00 59.81 178 LEU A CA 1
ATOM 1423 C C . LEU A 1 178 ? -24.261 2.056 -13.067 1.00 59.81 178 LEU A C 1
ATOM 1425 O O . LEU A 1 178 ? -23.494 1.220 -13.536 1.00 59.81 178 LEU A O 1
ATOM 1429 N N . ALA A 1 179 ? -25.584 1.954 -13.152 1.00 52.81 179 ALA A N 1
ATOM 1430 C CA . ALA A 1 179 ? -26.277 0.967 -13.965 1.00 52.81 179 ALA A CA 1
ATOM 1431 C C . ALA A 1 179 ? -26.114 1.284 -15.466 1.00 52.81 179 ALA A C 1
ATOM 1433 O O . ALA A 1 179 ? -27.091 1.503 -16.182 1.00 52.81 179 ALA A O 1
ATOM 1434 N N . GLU A 1 180 ? -24.886 1.338 -15.973 1.00 52.16 180 GLU A N 1
ATOM 1435 C CA . GLU A 1 180 ? -24.616 1.564 -17.394 1.00 52.16 180 GLU A CA 1
ATOM 1436 C C . GLU A 1 180 ? -24.538 0.243 -18.170 1.00 52.16 180 GLU A C 1
ATOM 1438 O O . GLU A 1 180 ? -23.524 -0.076 -18.763 1.00 52.16 180 GLU A O 1
ATOM 1443 N N . GLU A 1 181 ? -25.662 -0.486 -18.187 1.00 47.28 181 GLU A N 1
ATOM 1444 C CA . GLU A 1 181 ? -26.168 -1.250 -19.351 1.00 47.28 181 GLU A CA 1
ATOM 1445 C C . GLU A 1 181 ? -27.719 -1.308 -19.389 1.00 47.28 181 GLU A C 1
ATOM 1447 O O . GLU A 1 181 ? -28.305 -2.065 -20.161 1.00 47.28 181 GLU A O 1
ATOM 1452 N N . VAL A 1 182 ? -28.434 -0.491 -18.597 1.00 47.38 182 VAL A N 1
ATOM 1453 C CA . VAL A 1 182 ? -29.916 -0.452 -18.625 1.00 47.38 182 VAL A CA 1
ATOM 1454 C C . VAL A 1 182 ? -30.454 0.769 -19.392 1.00 47.38 182 VAL A C 1
ATOM 1456 O O . VAL A 1 182 ? -31.517 0.695 -20.004 1.00 47.38 182 VAL A O 1
ATOM 1459 N N . ALA A 1 183 ? -29.692 1.864 -19.488 1.00 40.41 183 ALA A N 1
ATOM 1460 C CA . ALA A 1 183 ? -30.202 3.138 -20.010 1.00 40.41 183 ALA A CA 1
ATOM 1461 C C . ALA A 1 183 ? -29.992 3.399 -21.521 1.00 40.41 183 ALA A C 1
ATOM 1463 O O . ALA A 1 183 ? -30.512 4.388 -22.034 1.00 40.41 183 ALA A O 1
ATOM 1464 N N . VAL A 1 184 ? -29.292 2.536 -22.273 1.00 40.97 184 VAL A N 1
ATOM 1465 C CA . VAL A 1 184 ? -29.172 2.706 -23.746 1.00 40.97 184 VAL A CA 1
ATOM 1466 C C . VAL A 1 184 ? -30.401 2.153 -24.493 1.00 40.97 184 VAL A C 1
ATOM 1468 O O . VAL A 1 184 ? -30.621 2.494 -25.650 1.00 40.97 184 VAL A O 1
ATOM 1471 N N . LYS A 1 185 ? -31.265 1.359 -23.837 1.00 39.62 185 LYS A N 1
ATOM 1472 C CA . LYS A 1 185 ? -32.550 0.904 -24.414 1.00 39.62 185 LYS A CA 1
ATOM 1473 C C . LYS A 1 185 ? -33.779 1.695 -23.955 1.00 39.62 185 LYS A C 1
ATOM 1475 O O . LYS A 1 185 ? -34.811 1.590 -24.607 1.00 39.62 185 LYS A O 1
ATOM 1480 N N . GLU A 1 186 ? -33.690 2.501 -22.896 1.00 41.59 186 GLU A N 1
ATOM 1481 C CA . GLU A 1 186 ? -34.837 3.297 -22.415 1.00 41.59 186 GLU A CA 1
ATOM 1482 C C . GLU A 1 186 ? -34.975 4.667 -23.097 1.00 41.59 186 GLU A C 1
ATOM 1484 O O . GLU A 1 186 ? -36.043 5.274 -23.045 1.00 41.59 186 GLU A O 1
ATOM 1489 N N . SER A 1 187 ? -33.946 5.144 -23.804 1.00 40.19 187 SER A N 1
ATOM 1490 C CA . SER A 1 187 ? -33.993 6.417 -24.539 1.00 40.19 187 SER A CA 1
ATOM 1491 C C . SER A 1 187 ? -34.636 6.326 -25.931 1.00 40.19 187 SER A C 1
ATOM 1493 O O . SER A 1 187 ? -34.789 7.355 -26.587 1.00 40.19 187 SER A O 1
ATOM 1495 N N . ALA A 1 188 ? -35.046 5.135 -26.385 1.00 40.12 188 ALA A N 1
ATOM 1496 C CA . ALA A 1 188 ? -35.527 4.929 -27.752 1.00 40.12 188 ALA A CA 1
ATOM 1497 C C . ALA A 1 188 ? -37.052 4.848 -27.933 1.00 40.12 188 ALA A C 1
ATOM 1499 O O . ALA A 1 188 ? -37.462 4.698 -29.075 1.00 40.12 188 ALA A O 1
ATOM 1500 N N . GLU A 1 189 ? -37.904 4.964 -26.901 1.00 37.66 189 GLU A N 1
ATOM 1501 C CA . GLU A 1 189 ? -39.363 5.039 -27.142 1.00 37.66 189 GLU A CA 1
ATOM 1502 C C . GLU A 1 189 ? -40.181 5.578 -25.944 1.00 37.66 189 GLU A C 1
ATOM 1504 O O . GLU A 1 189 ? -41.058 4.917 -25.396 1.00 37.66 189 GLU A O 1
ATOM 1509 N N . SER A 1 190 ? -39.930 6.828 -25.536 1.00 36.28 190 SER A N 1
ATOM 1510 C CA . SER A 1 190 ? -40.921 7.636 -24.788 1.00 36.28 190 SER A CA 1
ATOM 1511 C C . SER A 1 190 ? -41.319 8.938 -25.499 1.00 36.28 190 SER A C 1
ATOM 1513 O O . SER A 1 190 ? -41.970 9.800 -24.916 1.00 36.28 190 SER A O 1
ATOM 1515 N N . LEU A 1 191 ? -41.026 9.064 -26.797 1.00 34.25 191 LEU A N 1
ATOM 1516 C CA . LEU A 1 191 ? -41.494 10.170 -27.636 1.00 34.25 191 LEU A CA 1
ATOM 1517 C C . LEU A 1 191 ? -42.144 9.622 -28.907 1.00 34.25 191 LEU A C 1
ATOM 1519 O O . LEU A 1 191 ? -41.478 9.371 -29.905 1.00 34.25 191 LEU A O 1
ATOM 1523 N N . GLY A 1 192 ? -43.463 9.429 -28.851 1.00 27.86 192 GLY A N 1
ATOM 1524 C CA . GLY A 1 192 ? -44.234 8.974 -30.007 1.00 27.86 192 GLY A CA 1
ATOM 1525 C C . GLY A 1 192 ? -45.746 8.858 -29.819 1.00 27.86 192 GLY A C 1
ATOM 1526 O O . GLY A 1 192 ? -46.367 8.045 -30.492 1.00 27.86 192 GLY A O 1
ATOM 1527 N N . GLN A 1 193 ? -46.372 9.637 -28.930 1.00 31.89 193 GLN A N 1
ATOM 1528 C CA . GLN A 1 193 ? -47.820 9.861 -29.010 1.00 31.89 193 GLN A CA 1
ATOM 1529 C C . GLN A 1 193 ? -48.102 10.949 -30.051 1.00 31.89 193 GLN A C 1
ATOM 1531 O O . GLN A 1 193 ? -47.919 12.130 -29.774 1.00 31.89 193 GLN A O 1
ATOM 1536 N N . ALA A 1 194 ? -48.595 10.554 -31.223 1.00 30.84 194 ALA A N 1
ATOM 1537 C CA . ALA A 1 194 ? -49.455 11.406 -32.039 1.00 30.84 194 ALA A CA 1
ATOM 1538 C C . ALA A 1 194 ? -50.355 10.544 -32.939 1.00 30.84 194 ALA A C 1
ATOM 1540 O O . ALA A 1 194 ? -49.927 10.030 -33.968 1.00 30.84 194 ALA A O 1
ATOM 1541 N N . SER A 1 195 ? -51.636 10.426 -32.579 1.00 28.28 195 SER A N 1
ATOM 1542 C CA . SER A 1 195 ? -52.700 10.375 -33.590 1.00 28.28 195 SER A CA 1
ATOM 1543 C C . SER A 1 195 ? -52.698 11.744 -34.289 1.00 28.28 195 SER A C 1
ATOM 1545 O O . SER A 1 195 ? -52.785 12.759 -33.605 1.00 28.28 195 SER A O 1
ATOM 1547 N N . SER A 1 196 ? -52.551 11.879 -35.604 1.00 29.11 196 SER A N 1
ATOM 1548 C CA . SER A 1 196 ? -53.468 11.407 -36.641 1.00 29.11 196 SER A CA 1
ATOM 1549 C C . SER A 1 196 ? -52.854 11.579 -38.050 1.00 29.11 196 SER A C 1
ATOM 1551 O O . SER A 1 196 ? -51.969 12.408 -38.234 1.00 29.11 196 SER A O 1
ATOM 1553 N N . ALA A 1 197 ? -53.426 10.848 -39.021 1.00 28.75 197 ALA A N 1
ATOM 1554 C CA . ALA A 1 197 ? -53.281 10.925 -40.490 1.00 28.75 197 ALA A CA 1
ATOM 1555 C C . ALA A 1 197 ? -52.295 9.945 -41.180 1.00 28.75 197 ALA A C 1
ATOM 1557 O O . ALA A 1 197 ? -51.165 9.731 -40.762 1.00 28.75 197 ALA A O 1
ATOM 1558 N N . GLN A 1 198 ? -52.808 9.308 -42.241 1.00 39.53 198 GLN A N 1
ATOM 1559 C CA . GLN A 1 198 ? -52.343 8.100 -42.948 1.00 39.53 198 GLN A CA 1
ATOM 1560 C C . GLN A 1 198 ? -51.168 8.337 -43.919 1.00 39.53 198 GLN A C 1
ATOM 1562 O O . GLN A 1 198 ? -51.086 9.424 -44.478 1.00 39.53 198 GLN A O 1
ATOM 1567 N N . SER A 1 199 ? -50.373 7.288 -44.237 1.00 33.25 199 SER A N 1
ATOM 1568 C CA . SER A 1 199 ? -49.881 6.984 -45.613 1.00 33.25 199 SER A CA 1
ATOM 1569 C C . SER A 1 199 ? -48.896 5.782 -45.702 1.00 33.25 199 SER A C 1
ATOM 1571 O O . SER A 1 199 ? -47.696 5.907 -45.474 1.00 33.25 199 SER A O 1
ATOM 1573 N N . ASN A 1 200 ? -49.412 4.623 -46.130 1.00 43.06 200 ASN A N 1
ATOM 1574 C CA . ASN A 1 200 ? -48.851 3.657 -47.104 1.00 43.06 200 ASN A CA 1
ATOM 1575 C C . ASN A 1 200 ? -47.474 2.952 -46.960 1.00 43.06 200 ASN A C 1
ATOM 1577 O O . ASN A 1 200 ? -47.131 2.182 -47.856 1.00 43.06 200 ASN A O 1
ATOM 1581 N N . THR A 1 201 ? -46.714 3.058 -45.867 1.00 39.84 201 THR A N 1
ATOM 1582 C CA . THR A 1 201 ? -45.433 2.306 -45.713 1.00 39.84 201 THR A CA 1
ATOM 1583 C C . THR A 1 201 ? -45.509 1.044 -44.836 1.00 39.84 201 THR A C 1
ATOM 1585 O O . THR A 1 201 ? -44.560 0.262 -44.767 1.00 39.84 201 THR A O 1
ATOM 1588 N N . GLU A 1 202 ? -46.664 0.770 -44.221 1.00 40.41 202 GLU A N 1
ATOM 1589 C CA . GLU A 1 202 ? -46.852 -0.319 -43.244 1.00 40.41 202 GLU A CA 1
ATOM 1590 C C . GLU A 1 202 ? -46.886 -1.738 -43.851 1.00 40.41 202 GLU A C 1
ATOM 1592 O O . GLU A 1 202 ? -46.633 -2.728 -43.157 1.00 40.41 202 GLU A O 1
ATOM 1597 N N . SER A 1 203 ? -47.190 -1.879 -45.147 1.00 39.72 203 SER A N 1
ATOM 1598 C CA . SER A 1 203 ? -47.444 -3.202 -45.742 1.00 39.72 203 SER A CA 1
ATOM 1599 C C . SER A 1 203 ? -46.176 -4.025 -46.006 1.00 39.72 203 SER A C 1
ATOM 1601 O O . SER A 1 203 ? -46.268 -5.255 -46.064 1.00 39.72 203 SER A O 1
ATOM 1603 N N . ALA A 1 204 ? -45.013 -3.392 -46.182 1.00 43.75 204 ALA A N 1
ATOM 1604 C CA . ALA A 1 204 ? -43.753 -4.096 -46.436 1.00 43.75 204 ALA A CA 1
ATOM 1605 C C . ALA A 1 204 ? -43.093 -4.559 -45.125 1.00 43.75 204 ALA A C 1
ATOM 1607 O O . ALA A 1 204 ? -42.692 -5.717 -45.010 1.00 43.75 204 ALA A O 1
ATOM 1608 N N . LEU A 1 205 ? -43.086 -3.701 -44.098 1.00 47.12 205 LEU A N 1
ATOM 1609 C CA . LEU A 1 205 ? -42.544 -4.015 -42.772 1.00 47.12 205 LEU A CA 1
ATOM 1610 C C . LEU A 1 205 ? -43.338 -5.117 -42.059 1.00 47.12 205 LEU A C 1
ATOM 1612 O O . LEU A 1 205 ? -42.740 -6.031 -41.495 1.00 47.12 205 LEU A O 1
ATOM 1616 N N . ARG A 1 206 ? -44.677 -5.111 -42.155 1.00 44.84 206 ARG A N 1
ATOM 1617 C CA . ARG A 1 206 ? -45.510 -6.178 -41.570 1.00 44.84 206 ARG A CA 1
ATOM 1618 C C . ARG A 1 206 ? -45.225 -7.559 -42.175 1.00 44.84 206 ARG A C 1
ATOM 1620 O O . ARG A 1 206 ? -45.265 -8.552 -41.452 1.00 44.84 206 ARG A O 1
ATOM 1627 N N . LYS A 1 207 ? -44.881 -7.647 -43.469 1.00 42.25 207 LYS A N 1
ATOM 1628 C CA . LYS A 1 207 ? -44.500 -8.922 -44.115 1.00 42.25 207 LYS A CA 1
ATOM 1629 C C . LYS A 1 207 ? -43.152 -9.449 -43.608 1.00 42.25 207 LYS A C 1
ATOM 1631 O O . LYS A 1 207 ? -43.012 -10.656 -43.403 1.00 42.25 207 LYS A O 1
ATOM 1636 N N . VAL A 1 208 ? -42.193 -8.559 -43.344 1.00 49.75 208 VAL A N 1
ATOM 1637 C CA . VAL A 1 208 ? -40.881 -8.921 -42.779 1.00 49.75 208 VAL A CA 1
ATOM 1638 C C . VAL A 1 208 ? -41.018 -9.345 -41.313 1.00 49.75 208 VAL A C 1
ATOM 1640 O O . VAL A 1 208 ? -40.528 -10.407 -40.936 1.00 49.75 208 VAL A O 1
ATOM 1643 N N . ILE A 1 209 ? -41.773 -8.595 -40.505 1.00 51.03 209 ILE A N 1
ATOM 1644 C CA . ILE A 1 209 ? -42.000 -8.891 -39.080 1.00 51.03 209 ILE A CA 1
ATOM 1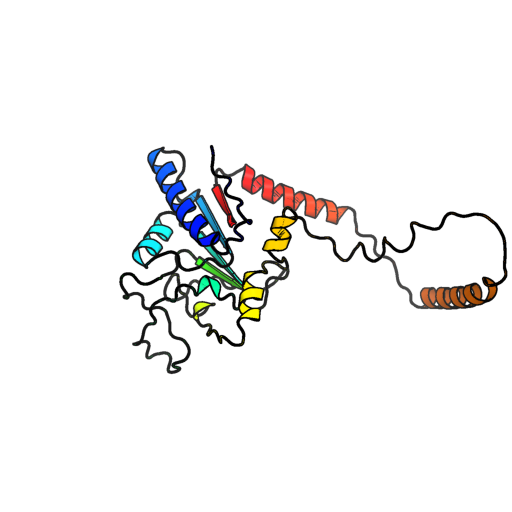645 C C . ILE A 1 209 ? -42.732 -10.230 -38.892 1.00 51.03 209 ILE A C 1
ATOM 1647 O O . ILE A 1 209 ? -42.331 -11.035 -38.051 1.00 51.03 209 ILE A O 1
ATOM 1651 N N . ASN A 1 210 ? -43.746 -10.525 -39.715 1.00 43.62 210 ASN A N 1
ATOM 1652 C CA . ASN A 1 210 ? -44.463 -11.805 -39.644 1.00 43.62 210 ASN A CA 1
ATOM 1653 C C . ASN A 1 210 ? -43.588 -13.002 -40.056 1.00 43.62 210 ASN A C 1
ATOM 1655 O O . ASN A 1 210 ? -43.763 -14.105 -39.532 1.00 43.62 210 ASN A O 1
ATOM 1659 N N . SER A 1 211 ? -42.604 -12.783 -40.933 1.00 38.16 211 SER A N 1
ATOM 1660 C CA . SER A 1 211 ? -41.625 -13.810 -41.309 1.00 38.16 211 SER A CA 1
ATOM 1661 C C . SER A 1 211 ? -40.636 -14.082 -40.165 1.00 38.16 211 SER A C 1
ATOM 1663 O O . SER A 1 211 ? -40.379 -15.238 -39.837 1.00 38.16 211 SER A O 1
ATOM 1665 N N . VAL A 1 212 ? -40.168 -13.039 -39.465 1.00 48.50 212 VAL A N 1
ATOM 1666 C CA . VAL A 1 212 ? -39.247 -13.153 -38.313 1.00 48.50 212 VAL A CA 1
ATOM 1667 C C . VAL A 1 212 ? -39.930 -13.762 -37.078 1.00 48.50 212 VAL A C 1
ATOM 1669 O O . VAL A 1 212 ? -39.350 -14.608 -36.397 1.00 48.50 212 VAL A O 1
ATOM 1672 N N . ALA A 1 213 ? -41.196 -13.419 -36.819 1.00 45.72 213 ALA A N 1
ATOM 1673 C CA . ALA A 1 213 ? -41.979 -13.979 -35.711 1.00 45.72 213 ALA A CA 1
ATOM 1674 C C . ALA A 1 213 ? -42.310 -15.476 -35.886 1.00 45.72 213 ALA A C 1
ATOM 1676 O O . ALA A 1 213 ? -42.615 -16.174 -34.913 1.00 45.72 213 ALA A O 1
ATOM 1677 N N . THR A 1 214 ? -42.258 -15.978 -37.121 1.00 39.22 214 THR A N 1
ATOM 1678 C CA . THR A 1 214 ? -42.420 -17.406 -37.425 1.00 39.22 214 THR A CA 1
ATOM 1679 C C . THR A 1 214 ? -41.117 -18.168 -37.159 1.00 39.22 214 THR A C 1
ATOM 1681 O O . THR A 1 214 ? -41.154 -19.255 -36.586 1.00 39.22 214 THR A O 1
ATOM 1684 N N . VAL A 1 215 ? -39.960 -17.552 -37.436 1.00 44.97 215 VAL A N 1
ATOM 1685 C CA . VAL A 1 215 ? -38.626 -18.113 -37.137 1.00 44.97 215 VAL A CA 1
ATOM 1686 C C . VAL A 1 215 ? -38.353 -18.170 -35.629 1.00 44.97 215 VAL A C 1
ATOM 1688 O O . VAL A 1 215 ? -37.867 -19.182 -35.131 1.00 44.97 215 VAL A O 1
ATOM 1691 N N . ALA A 1 216 ? -38.740 -17.140 -34.868 1.00 46.50 216 ALA A N 1
ATOM 1692 C CA . ALA A 1 216 ? -38.544 -17.107 -33.413 1.00 46.50 216 ALA A CA 1
ATOM 1693 C C . ALA A 1 216 ? -39.352 -18.184 -32.660 1.00 46.50 216 ALA A C 1
ATOM 1695 O O . ALA A 1 216 ? -38.914 -18.673 -31.620 1.00 46.50 216 ALA A O 1
ATOM 1696 N N . ARG A 1 217 ? -40.504 -18.604 -33.206 1.00 41.41 217 ARG A N 1
ATOM 1697 C CA . ARG A 1 217 ? -41.278 -19.744 -32.682 1.00 41.41 217 ARG A CA 1
ATOM 1698 C C . ARG A 1 217 ? -40.672 -21.099 -33.046 1.00 41.41 217 ARG A C 1
ATOM 1700 O O . ARG A 1 217 ? -40.849 -22.045 -32.290 1.00 41.41 217 ARG A O 1
ATOM 1707 N N . PHE A 1 218 ? -39.922 -21.178 -34.145 1.00 37.28 218 PHE A N 1
ATOM 1708 C CA . PHE A 1 218 ? -39.198 -22.386 -34.553 1.00 37.28 218 PHE A CA 1
ATOM 1709 C C . PHE A 1 218 ? -37.931 -22.634 -33.709 1.00 37.28 218 PHE A C 1
ATOM 1711 O O . PHE A 1 218 ? -37.453 -23.761 -33.643 1.00 37.28 218 PHE A O 1
ATOM 1718 N N . LEU A 1 219 ? -37.408 -21.596 -33.038 1.00 36.16 219 LEU A N 1
ATOM 1719 C CA . LEU A 1 219 ? -36.149 -21.636 -32.276 1.00 36.16 219 LEU A CA 1
ATOM 1720 C C . LEU A 1 219 ? -36.311 -21.728 -30.744 1.00 36.16 219 LEU A C 1
ATOM 1722 O O . LEU A 1 219 ? -35.313 -21.684 -30.032 1.00 36.16 219 LEU A O 1
ATOM 1726 N N . GLY A 1 220 ? -37.533 -21.879 -30.217 1.00 37.69 220 GLY A N 1
ATOM 1727 C CA . GLY A 1 220 ? -37.761 -22.336 -28.835 1.00 37.69 220 GLY A CA 1
ATOM 1728 C C . GLY A 1 220 ? -37.131 -21.507 -27.700 1.00 37.69 220 GLY A C 1
ATOM 1729 O O . GLY A 1 220 ? -36.757 -22.075 -26.677 1.00 37.69 220 GLY A O 1
ATOM 1730 N N . ILE A 1 221 ? -37.005 -20.182 -27.831 1.00 40.12 221 ILE A N 1
ATOM 1731 C CA . ILE A 1 221 ? -36.384 -19.343 -26.789 1.00 40.12 221 ILE A CA 1
ATOM 1732 C C . ILE A 1 221 ? -37.427 -18.952 -25.724 1.00 40.12 221 ILE A C 1
ATOM 1734 O O . ILE A 1 221 ? -38.229 -18.037 -25.920 1.00 40.12 221 ILE A O 1
ATOM 1738 N N . HIS A 1 222 ? -37.415 -19.640 -24.579 1.00 35.66 222 HIS A N 1
ATOM 1739 C CA . HIS A 1 222 ? -38.200 -19.283 -23.390 1.00 35.66 222 HIS A CA 1
ATOM 1740 C C . HIS A 1 222 ? -37.574 -18.101 -22.620 1.00 35.66 222 HIS A C 1
ATOM 1742 O O . HIS A 1 222 ? -36.370 -18.062 -22.377 1.00 35.66 222 HIS A O 1
ATOM 1748 N N . ARG A 1 223 ? -38.412 -17.143 -22.190 1.00 43.91 223 ARG A N 1
ATOM 1749 C CA . ARG A 1 223 ? -38.057 -16.065 -21.246 1.00 43.91 223 ARG A CA 1
ATOM 1750 C C . ARG A 1 223 ? -37.876 -16.639 -19.836 1.00 43.91 223 ARG A C 1
ATOM 1752 O O . ARG A 1 223 ? -38.839 -17.167 -19.287 1.00 43.91 223 ARG A O 1
ATOM 1759 N N . ASN A 1 224 ? -36.709 -16.444 -19.222 1.00 34.38 224 ASN A N 1
ATOM 1760 C CA . ASN A 1 224 ? -36.537 -16.663 -17.785 1.00 34.38 224 ASN A CA 1
ATOM 1761 C C . ASN A 1 224 ? -36.896 -15.394 -17.003 1.00 34.38 224 ASN A C 1
ATOM 1763 O O . ASN A 1 224 ? -36.334 -14.320 -17.207 1.00 34.38 224 ASN A O 1
ATOM 1767 N N . PHE A 1 225 ? -37.880 -15.551 -16.125 1.00 34.16 225 PHE A N 1
ATOM 1768 C CA . PHE A 1 225 ? -38.362 -14.577 -15.157 1.00 34.16 225 PHE A CA 1
ATOM 1769 C C . PHE A 1 225 ? -37.424 -14.638 -13.941 1.00 34.16 225 PHE A C 1
ATOM 1771 O O . PHE A 1 225 ? -37.302 -15.696 -13.324 1.00 34.16 225 PHE A O 1
ATOM 1778 N N . ILE A 1 226 ? -36.738 -13.543 -13.604 1.00 38.28 226 ILE A N 1
ATOM 1779 C CA . ILE A 1 226 ? -35.900 -13.495 -12.396 1.00 38.28 226 ILE A CA 1
ATOM 1780 C C . ILE A 1 226 ? -36.825 -13.590 -11.182 1.00 38.28 226 ILE A C 1
ATOM 1782 O O . ILE A 1 226 ? -37.708 -12.752 -10.982 1.00 38.28 226 ILE A O 1
ATOM 1786 N N . SER A 1 227 ? -36.663 -14.664 -10.411 1.00 36.12 227 SER A N 1
ATOM 1787 C CA . SER A 1 227 ? -37.547 -14.973 -9.294 1.00 36.12 227 SER A CA 1
ATOM 1788 C C . SER A 1 227 ? -37.409 -13.935 -8.179 1.00 36.12 227 SER A C 1
ATOM 1790 O O . SER A 1 227 ? -36.324 -13.423 -7.896 1.00 36.12 227 SER A O 1
ATOM 1792 N N . HIS A 1 228 ? -38.519 -13.680 -7.488 1.00 39.59 228 HIS A N 1
ATOM 1793 C CA . HIS A 1 228 ? -38.633 -12.786 -6.331 1.00 39.59 228 HIS A CA 1
ATOM 1794 C C . HIS A 1 228 ? -37.596 -13.064 -5.215 1.00 39.59 228 HIS A C 1
ATOM 1796 O O . HIS A 1 228 ? -37.355 -12.207 -4.365 1.00 39.59 228 HIS A O 1
ATOM 1802 N N . ASN A 1 229 ? -36.961 -14.240 -5.249 1.00 38.34 229 ASN A N 1
ATOM 1803 C CA . ASN A 1 229 ? -35.979 -14.734 -4.294 1.00 38.34 229 ASN A CA 1
ATOM 1804 C C . ASN A 1 229 ? -34.610 -14.025 -4.397 1.00 38.34 229 ASN A C 1
ATOM 1806 O O . ASN A 1 229 ? -33.928 -13.863 -3.391 1.00 38.34 229 ASN A O 1
ATOM 1810 N N . GLU A 1 230 ? -34.203 -13.545 -5.579 1.00 41.62 230 GLU A N 1
ATOM 1811 C CA . GLU A 1 230 ? -32.867 -12.941 -5.763 1.00 41.62 230 GLU A CA 1
ATOM 1812 C C . GLU A 1 230 ? -32.773 -11.509 -5.212 1.00 41.62 230 GLU A C 1
ATOM 1814 O O . GLU A 1 230 ? -31.745 -11.117 -4.655 1.00 41.62 230 GLU A O 1
ATOM 1819 N N . ARG A 1 231 ? -33.877 -10.749 -5.257 1.00 44.00 231 ARG A N 1
ATOM 1820 C CA . ARG A 1 231 ? -33.971 -9.419 -4.623 1.00 44.00 231 ARG A CA 1
ATOM 1821 C C . ARG A 1 231 ? -33.899 -9.505 -3.095 1.00 44.00 231 ARG A C 1
ATOM 1823 O O . ARG A 1 231 ? -33.230 -8.691 -2.463 1.00 44.00 231 ARG A O 1
ATOM 1830 N N . GLU A 1 232 ? -34.516 -10.531 -2.512 1.00 42.34 232 GLU A N 1
ATOM 1831 C CA . GLU A 1 232 ? -34.465 -10.803 -1.071 1.00 42.34 232 GLU A CA 1
ATOM 1832 C C . GLU A 1 232 ? -33.054 -11.193 -0.601 1.00 42.34 232 GLU A C 1
ATOM 1834 O O . GLU A 1 232 ? -32.616 -10.775 0.470 1.00 42.34 232 GLU A O 1
ATOM 1839 N N . VAL A 1 233 ? -32.292 -11.936 -1.412 1.00 48.94 233 VAL A N 1
ATOM 1840 C CA . VAL A 1 233 ? -30.903 -12.315 -1.088 1.00 48.94 233 VAL A CA 1
ATOM 1841 C C . VAL A 1 233 ? -29.964 -11.101 -1.097 1.00 48.94 233 VAL A C 1
ATOM 1843 O O . VAL A 1 233 ? -29.105 -10.990 -0.218 1.00 48.94 233 VAL A O 1
ATOM 1846 N N . ALA A 1 234 ? -30.142 -10.163 -2.032 1.00 42.72 234 ALA A N 1
ATOM 1847 C CA . ALA A 1 234 ? -29.345 -8.934 -2.097 1.00 42.72 234 ALA A CA 1
ATOM 1848 C C . ALA A 1 234 ? -29.627 -7.990 -0.912 1.00 42.72 234 ALA A C 1
ATOM 1850 O O . ALA A 1 234 ? -28.694 -7.508 -0.265 1.00 42.72 234 ALA A O 1
ATOM 1851 N N . ILE A 1 235 ? -30.903 -7.801 -0.554 1.00 47.81 235 ILE A N 1
ATOM 1852 C CA . ILE A 1 235 ? -31.304 -6.989 0.607 1.00 47.81 235 ILE A CA 1
ATOM 1853 C C . ILE A 1 235 ? -30.799 -7.626 1.906 1.00 47.81 235 ILE A C 1
ATOM 1855 O O . ILE A 1 235 ? -30.186 -6.942 2.727 1.00 47.81 235 ILE A O 1
ATOM 1859 N N . ARG A 1 236 ? -30.929 -8.951 2.063 1.00 45.09 236 ARG A N 1
ATOM 1860 C CA . ARG A 1 236 ? -30.387 -9.669 3.228 1.00 45.09 236 ARG A CA 1
ATOM 1861 C C . ARG A 1 236 ? -28.867 -9.577 3.332 1.00 45.09 236 ARG A C 1
ATOM 1863 O O . ARG A 1 236 ? -28.359 -9.554 4.448 1.00 45.09 236 ARG A O 1
ATOM 1870 N N . ARG A 1 237 ? -28.128 -9.483 2.219 1.00 54.16 237 ARG A N 1
ATOM 1871 C CA . ARG A 1 237 ? -26.667 -9.269 2.230 1.00 54.16 237 ARG A CA 1
ATOM 1872 C C . ARG A 1 237 ? -26.289 -7.861 2.689 1.00 54.16 237 ARG A C 1
ATOM 1874 O O . ARG A 1 237 ? -25.384 -7.728 3.510 1.00 54.16 237 ARG A O 1
ATOM 1881 N N . ILE A 1 238 ? -27.007 -6.833 2.241 1.00 49.50 238 ILE A N 1
ATOM 1882 C CA . ILE A 1 238 ? -26.792 -5.447 2.689 1.00 49.50 238 ILE A CA 1
ATOM 1883 C C . ILE A 1 238 ? -27.166 -5.298 4.169 1.00 49.50 238 ILE A C 1
ATOM 1885 O O . ILE A 1 238 ? -26.423 -4.696 4.947 1.00 49.50 238 ILE A O 1
ATOM 1889 N N . GLU A 1 239 ? -28.277 -5.899 4.595 1.00 41.97 239 GLU A N 1
ATOM 1890 C CA . GLU A 1 239 ? -28.683 -5.911 5.999 1.00 41.97 239 GLU A CA 1
ATOM 1891 C C . GLU A 1 239 ? -27.753 -6.748 6.880 1.00 41.97 239 GLU A C 1
ATOM 1893 O O . GLU A 1 239 ? -27.520 -6.376 8.027 1.00 41.97 239 GLU A O 1
ATOM 1898 N N . TYR A 1 240 ? -27.173 -7.837 6.365 1.00 43.69 240 TYR A N 1
ATOM 1899 C CA . TYR A 1 240 ? -26.168 -8.639 7.065 1.00 43.69 240 TYR A CA 1
ATOM 1900 C C . TYR A 1 240 ? -24.868 -7.856 7.271 1.00 43.69 240 TYR A C 1
ATOM 1902 O O . TYR A 1 240 ? -24.361 -7.816 8.391 1.00 43.69 240 TYR A O 1
ATOM 1910 N N . GLN A 1 241 ? -24.384 -7.149 6.245 1.00 46.38 241 GLN A N 1
ATOM 1911 C CA . GLN A 1 241 ? -23.229 -6.253 6.368 1.00 46.38 241 GLN A CA 1
ATOM 1912 C C . GLN A 1 241 ? -23.518 -5.107 7.353 1.00 46.38 241 GLN A C 1
ATOM 1914 O O . GLN A 1 241 ? -22.737 -4.869 8.275 1.00 46.38 241 GLN A O 1
ATOM 1919 N N . ARG A 1 242 ? -24.701 -4.477 7.273 1.00 45.06 242 ARG A N 1
ATOM 1920 C CA . ARG A 1 242 ? -25.147 -3.474 8.258 1.00 45.06 242 ARG A CA 1
ATOM 1921 C C . ARG A 1 242 ? -25.292 -4.046 9.672 1.00 45.06 242 ARG A C 1
ATOM 1923 O O . ARG A 1 242 ? -24.945 -3.359 10.627 1.00 45.06 242 ARG A O 1
ATOM 1930 N N . ARG A 1 243 ? -25.748 -5.293 9.847 1.00 38.81 243 ARG A N 1
ATOM 1931 C CA . ARG A 1 243 ? -25.842 -5.969 11.159 1.00 38.81 243 ARG A CA 1
ATOM 1932 C C . ARG A 1 243 ? -24.482 -6.350 11.725 1.00 38.81 243 ARG A C 1
ATOM 1934 O O . ARG A 1 243 ? -24.326 -6.264 12.937 1.00 38.81 243 ARG A O 1
ATOM 1941 N N . ILE A 1 244 ? -23.513 -6.746 10.902 1.00 41.66 244 ILE A N 1
ATOM 1942 C CA . ILE A 1 244 ? -22.133 -6.993 11.347 1.00 41.66 244 ILE A CA 1
ATOM 1943 C C . ILE A 1 244 ? -21.496 -5.687 11.834 1.00 41.66 244 ILE A C 1
ATOM 1945 O O . ILE A 1 244 ? -20.915 -5.668 12.919 1.00 41.66 244 ILE A O 1
ATOM 1949 N N . ILE A 1 245 ? -21.686 -4.592 11.092 1.00 46.22 245 ILE A N 1
ATOM 1950 C CA . ILE A 1 245 ? -21.202 -3.249 11.452 1.00 46.22 245 ILE A CA 1
ATOM 1951 C C . ILE A 1 245 ? -21.932 -2.704 12.695 1.00 46.22 245 ILE A C 1
ATOM 1953 O O . ILE A 1 245 ? -21.320 -2.097 13.565 1.00 46.22 245 ILE A O 1
ATOM 1957 N N . SER A 1 246 ? -23.233 -2.971 12.833 1.00 41.22 246 SER A N 1
ATOM 1958 C CA . SER A 1 246 ? -24.058 -2.499 13.955 1.00 41.22 246 SER A CA 1
ATOM 1959 C C . SER A 1 246 ? -23.903 -3.321 15.243 1.00 41.22 246 SER A C 1
ATOM 1961 O O . SER A 1 246 ? -24.294 -2.832 16.304 1.00 41.22 246 SER A O 1
ATOM 1963 N N . ARG A 1 247 ? -23.390 -4.560 15.189 1.00 44.69 247 ARG A N 1
ATOM 1964 C CA . ARG A 1 247 ? -23.350 -5.478 16.351 1.00 44.69 247 ARG A CA 1
ATOM 1965 C C . ARG A 1 247 ? -21.974 -5.657 16.991 1.00 44.69 247 ARG A C 1
ATOM 1967 O O . ARG A 1 247 ? -21.889 -6.304 18.031 1.00 44.69 247 ARG A O 1
ATOM 1974 N N . ARG A 1 248 ? -20.906 -5.081 16.437 1.00 47.62 248 ARG A N 1
ATOM 1975 C CA . ARG A 1 248 ? -19.583 -5.043 17.081 1.00 47.62 248 ARG A CA 1
ATOM 1976 C C . ARG A 1 248 ? -19.096 -3.602 17.111 1.00 47.62 248 ARG A C 1
ATOM 1978 O O . ARG A 1 248 ? -19.183 -2.915 16.104 1.00 47.62 248 ARG A O 1
ATOM 1985 N N . LYS A 1 249 ? -18.578 -3.143 18.255 1.00 55.97 249 LYS A N 1
ATOM 1986 C CA . LYS A 1 249 ? -18.019 -1.790 18.465 1.00 55.97 249 LYS A CA 1
ATOM 1987 C C . LYS A 1 249 ? -16.711 -1.554 17.682 1.00 55.97 249 LYS A C 1
ATOM 1989 O O . LYS A 1 249 ? -15.830 -0.843 18.156 1.00 55.97 249 LYS A O 1
ATOM 1994 N N . SER A 1 250 ? -16.562 -2.164 16.511 1.00 56.19 250 SER A N 1
ATOM 1995 C CA . SER A 1 250 ? -15.358 -2.068 15.704 1.00 56.19 250 SER A CA 1
ATOM 1996 C C . SER A 1 250 ? -15.405 -0.807 14.847 1.00 56.19 250 SER A C 1
ATOM 1998 O O . SER A 1 250 ? -16.360 -0.596 14.103 1.00 56.19 250 SER A O 1
ATOM 2000 N N . THR A 1 251 ? -14.375 0.029 14.944 1.00 66.19 251 THR A N 1
ATOM 2001 C CA . THR A 1 251 ? -14.180 1.153 14.024 1.00 66.19 251 THR A CA 1
ATOM 2002 C C . THR A 1 251 ? -13.462 0.625 12.796 1.00 66.19 251 THR A C 1
ATOM 2004 O O . THR A 1 251 ? -12.354 0.110 12.923 1.00 66.19 251 THR A O 1
ATOM 2007 N N . VAL A 1 252 ? -14.079 0.752 11.624 1.00 66.69 252 VAL A N 1
ATOM 2008 C CA . VAL A 1 252 ? -13.430 0.441 10.347 1.00 66.69 252 VAL A CA 1
ATOM 2009 C C . VAL A 1 252 ? -13.104 1.759 9.657 1.00 66.69 252 VAL A C 1
ATOM 2011 O O . VAL A 1 252 ? -14.006 2.560 9.417 1.00 66.69 252 VAL A O 1
ATOM 2014 N N . ILE A 1 253 ? -11.824 1.991 9.387 1.00 68.00 253 ILE A N 1
ATOM 2015 C CA . ILE A 1 253 ? -11.344 3.105 8.568 1.00 68.00 253 ILE A CA 1
ATOM 2016 C C . ILE A 1 253 ? -11.095 2.530 7.173 1.00 68.00 253 ILE A C 1
ATOM 2018 O O . ILE A 1 253 ? -10.344 1.562 7.047 1.00 68.00 253 ILE A O 1
ATOM 2022 N N . ILE A 1 254 ? -11.776 3.079 6.166 1.00 66.75 254 ILE A N 1
ATOM 2023 C CA . ILE A 1 254 ? -11.671 2.667 4.762 1.00 66.75 254 ILE A CA 1
ATOM 2024 C C . ILE A 1 254 ? -11.335 3.910 3.944 1.00 66.75 254 ILE A C 1
ATOM 2026 O O . ILE A 1 254 ? -12.119 4.858 3.975 1.00 66.75 254 ILE A O 1
ATOM 2030 N N . GLU A 1 255 ? -10.202 3.893 3.243 1.00 60.44 255 GLU A N 1
ATOM 2031 C CA . GLU A 1 255 ? -9.744 4.965 2.339 1.00 60.44 255 GLU A CA 1
A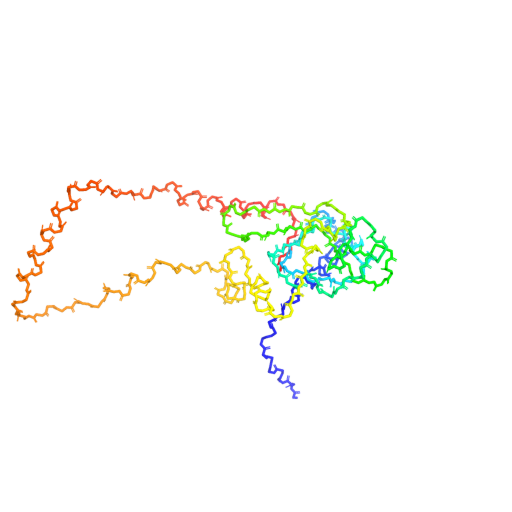TOM 2032 C C . GLU A 1 255 ? -9.119 4.397 1.064 1.00 60.44 255 GLU A C 1
ATOM 2034 O O . GLU A 1 255 ? -8.252 3.499 1.175 1.00 60.44 255 GLU A O 1
#

Secondary structure (DSSP, 8-state):
------------TTHHHHHHHHHHHHHHHHHHTT---GGGEEEEEESPPP-EEHHHHHHHHHH-SEEEEEEETT-SGGG-SPPPB-TT-TT---TT--PBPSS-TT-EE--SEEEEETT--STT---EEE-SSSTTS-TTTGGG----GGGHHHHHHHHHEETTEEHHHHHHTTS----TTTTTTGGGSS---------S-HHHHHHHHHHHHHHHHHTT-PPPPPPHHHHHHHHHHHHHHHHHHHHS--EEEE-

Organism: Ascaris lumbricoides (NCBI:txid6252)

pLDDT: mean 73.4, std 24.56, range [27.36, 98.56]